Protein AF-A0AAD7C7V4-F1 (afdb_monomer_lite)

Radius of gyration: 34.89 Å; chains: 1; bounding box: 82×61×91 Å

Sequence (225 aa):
MPDLPLLPSDSEYSLSSYPSLSDSSRPQTTAIDTQDLPVPTTPQPFPTKKSHARKQPQGHIPRPRNAFILFRCDYTRQKQPTLQQYDQNGVSRLVGEIWRNMNADQREPWVLMAEAEKKKHAALYPGYKFNPRSRKQPPTQESVQRLMAKEAEKVVTVEVEVAAHAREEQEEWKKKMVEIYYPPWATRRSLTQFARRAMSCPPPGAIGVEPYSELVDRAIVTTDR

InterPro domains:
  IPR009071 High mobility group box domain [PF00505] (61-129)
  IPR009071 High mobility group box domain [PS50118] (61-129)
  IPR009071 High mobility group box domain [SM00398] (60-130)
  IPR036910 High mobility group box domain superfamily [G3DSA:1.10.30.10] (58-138)
  IPR036910 High mobility group box domain superfamily [SSF47095] (60-138)
  IPR051356 SOX/SOX-like transcription factors [PTHR45789] (26-147)

Organism: NCBI:txid1738132

Secondary structure (DSSP, 8-state):
-PPPPPPPP------------------------TT-PPP------------SSS-PPTTPPPPPP-HHHHHHHHHHHHTHHHHTTS-HHHHHHHHHHHHHHS-HHHHHHHHHHHHHHHHHHHHHSTT---------SPPPHHHHHHHHHHHHHHHHHHHHHHHHHHHHHHHHHHHHHHHHHS-TT--HHHHHHHHHHHTTS--TT------TTHHHHTSSSSS--

pLDDT: mean 72.02, std 19.42, range [36.72, 96.81]

Foldseek 3Di:
DDDDDDDDDDDDPDPDDDDDDPPPDDPPDDDDPLPDQDDQDDDDPPPPPPPPPDCDDPPDDDDQDALLRSSLVVVCVVCVVVCVPDDPVRSCVVSVVSVVVDDPVSSVVSRVVSVVSVVVSCVVDPPDDDDDDPPPDDPPPVRVVVVVVVVVVVVVVVVVVVVVVVVVVVVVVVVVVCCVQPPPVCDPVNVVVSVVVVVPDDPPPDPDDDPPVVVVVVVPPPPDD

Structure (mmCIF, N/CA/C/O backbone):
data_AF-A0AAD7C7V4-F1
#
_entry.id   AF-A0AAD7C7V4-F1
#
loop_
_atom_site.group_PDB
_atom_site.id
_atom_site.type_symbol
_atom_site.label_atom_id
_atom_site.label_alt_id
_atom_site.label_comp_id
_atom_site.label_asym_id
_atom_site.label_entity_id
_atom_site.label_seq_id
_atom_site.pdbx_PDB_ins_code
_atom_site.Cartn_x
_atom_site.Cartn_y
_atom_site.Cartn_z
_atom_site.occupancy
_atom_site.B_iso_or_equiv
_atom_site.auth_seq_id
_atom_site.auth_comp_id
_atom_site.auth_asym_id
_atom_site.auth_atom_id
_atom_site.pdbx_PDB_model_num
ATOM 1 N N . MET A 1 1 ? -36.401 38.156 -4.218 1.00 50.22 1 MET A N 1
ATOM 2 C CA . MET A 1 1 ? -36.822 36.807 -4.637 1.00 50.22 1 MET A CA 1
ATOM 3 C C . MET A 1 1 ? -36.338 36.606 -6.059 1.00 50.22 1 MET A C 1
ATOM 5 O O . MET A 1 1 ? -36.923 37.227 -6.933 1.00 50.22 1 MET A O 1
ATOM 9 N N . PRO A 1 2 ? -35.222 35.900 -6.300 1.00 48.31 2 PRO A N 1
ATOM 10 C CA . PRO A 1 2 ? -34.848 35.529 -7.657 1.00 48.31 2 PRO A CA 1
ATOM 11 C C . PRO A 1 2 ? -35.446 34.163 -8.028 1.00 48.31 2 PRO A C 1
ATOM 13 O O . PRO A 1 2 ? -35.349 33.210 -7.255 1.00 48.31 2 PRO A O 1
ATOM 16 N N . ASP A 1 3 ? -36.079 34.128 -9.201 1.00 48.91 3 ASP A N 1
ATOM 17 C CA . ASP A 1 3 ? -36.693 32.969 -9.850 1.00 48.91 3 ASP A CA 1
ATOM 18 C C . ASP A 1 3 ? -35.686 31.845 -10.144 1.00 48.91 3 ASP A C 1
ATOM 20 O O . ASP A 1 3 ? -34.569 32.083 -10.608 1.00 48.91 3 ASP A O 1
ATOM 24 N N . LEU A 1 4 ? -36.114 30.604 -9.895 1.00 58.25 4 LEU A N 1
ATOM 25 C CA . LEU A 1 4 ? -35.404 29.365 -10.220 1.00 58.25 4 LEU A CA 1
ATOM 26 C C . LEU A 1 4 ? -35.854 28.852 -11.599 1.00 58.25 4 LEU A C 1
ATOM 28 O O . LEU A 1 4 ? -37.058 28.683 -11.802 1.00 58.25 4 LEU A O 1
ATOM 32 N N . PRO A 1 5 ? -34.938 28.526 -12.530 1.00 55.81 5 PRO A N 1
ATOM 33 C CA . PRO A 1 5 ? -35.323 27.883 -13.776 1.00 55.81 5 PRO A CA 1
ATOM 34 C C . PRO A 1 5 ? -35.591 26.384 -13.568 1.00 55.81 5 PRO A C 1
ATOM 36 O O . PRO A 1 5 ? -34.801 25.655 -12.967 1.00 55.81 5 PRO A O 1
ATOM 39 N N . LEU A 1 6 ? -36.739 25.962 -14.097 1.00 48.34 6 LEU A N 1
ATOM 40 C CA . LEU A 1 6 ? -37.249 24.595 -14.187 1.00 48.34 6 LEU A CA 1
ATOM 41 C C . LEU A 1 6 ? -36.251 23.638 -14.860 1.00 48.34 6 LEU A C 1
ATOM 43 O O . LEU A 1 6 ? -35.768 23.899 -15.961 1.00 48.34 6 LEU A O 1
ATOM 47 N N . LEU A 1 7 ? -36.011 22.491 -14.220 1.00 57.09 7 LEU A N 1
ATOM 48 C CA . LEU A 1 7 ? -35.420 21.309 -14.849 1.00 57.09 7 LEU A CA 1
ATOM 49 C C . LEU A 1 7 ? -36.512 20.545 -15.615 1.00 57.09 7 LEU A C 1
ATOM 51 O O . LEU A 1 7 ? -37.558 20.267 -15.021 1.00 57.09 7 LEU A O 1
ATOM 55 N N . PRO A 1 8 ? -36.290 20.135 -16.874 1.00 53.03 8 PRO A N 1
ATOM 56 C CA . PRO A 1 8 ? -37.152 19.154 -17.510 1.00 53.03 8 PRO A CA 1
ATOM 57 C C . PRO A 1 8 ? -36.791 17.744 -17.018 1.00 53.03 8 PRO A C 1
ATOM 59 O O . PRO A 1 8 ? -35.648 17.299 -17.138 1.00 53.03 8 PRO A O 1
ATOM 62 N N . SER A 1 9 ? -37.789 17.055 -16.458 1.00 48.91 9 SER A N 1
ATOM 63 C CA . SER A 1 9 ? -37.835 15.592 -16.411 1.00 48.91 9 SER A CA 1
ATOM 64 C C . SER A 1 9 ? -38.249 15.090 -17.787 1.00 48.91 9 SER A C 1
ATOM 66 O O . SER A 1 9 ? -39.222 15.588 -18.342 1.00 48.91 9 SER A O 1
ATOM 68 N N . ASP A 1 10 ? -37.476 14.167 -18.345 1.00 43.78 10 ASP A N 1
ATOM 69 C CA . ASP A 1 10 ? -37.912 12.808 -18.685 1.00 43.78 10 ASP A CA 1
ATOM 70 C C . ASP A 1 10 ? -37.033 12.201 -19.782 1.00 43.78 10 ASP A C 1
ATOM 72 O O . ASP A 1 10 ? -36.559 12.874 -20.692 1.00 43.78 10 ASP A O 1
ATOM 76 N N . SER A 1 11 ? -36.792 10.903 -19.596 1.00 51.81 11 SER A N 1
ATOM 77 C CA . SER A 1 11 ? -36.518 9.874 -20.601 1.00 51.81 11 SER A CA 1
ATOM 78 C C . SER A 1 11 ? -35.880 10.311 -21.928 1.00 51.81 11 SER A C 1
ATOM 80 O O . SER A 1 11 ? -36.544 10.828 -22.816 1.00 51.81 11 SER A O 1
ATOM 82 N N . GLU A 1 12 ? -34.611 9.965 -22.115 1.00 45.69 12 GLU A N 1
ATOM 83 C CA . GLU A 1 12 ? -34.198 8.868 -23.007 1.00 45.69 12 GLU A CA 1
ATOM 84 C C . GLU A 1 12 ? -32.671 8.898 -23.123 1.00 45.69 12 GLU A C 1
ATOM 86 O O . GLU A 1 12 ? -32.056 9.693 -23.832 1.00 45.69 12 GLU A O 1
ATOM 91 N N . TYR A 1 13 ? -32.038 8.013 -22.355 1.00 47.84 13 TYR A N 1
ATOM 92 C CA . TYR A 1 13 ? -30.613 7.736 -22.438 1.00 47.84 13 TYR A CA 1
ATOM 93 C C . TYR A 1 13 ? -30.359 6.950 -23.731 1.00 47.84 13 TYR A C 1
ATOM 95 O O . TYR A 1 13 ? -30.363 5.720 -23.743 1.00 47.84 13 TYR A O 1
ATOM 103 N N . SER A 1 14 ? -30.199 7.677 -24.838 1.00 48.56 14 SER A N 1
ATOM 104 C CA . SER A 1 14 ? -29.834 7.112 -26.135 1.00 48.56 14 SER A CA 1
ATOM 105 C C . SER A 1 14 ? -28.379 6.634 -26.102 1.00 48.56 14 SER A C 1
ATOM 107 O O . SER A 1 14 ? -27.434 7.376 -26.372 1.00 48.56 14 SER A O 1
ATOM 109 N N . LEU A 1 15 ? -28.211 5.358 -25.756 1.00 51.50 15 LEU A N 1
ATOM 110 C CA . LEU A 1 15 ? -27.007 4.561 -25.974 1.00 51.50 15 LEU A CA 1
ATOM 111 C C . LEU A 1 15 ? -26.770 4.363 -27.478 1.00 51.50 15 LEU A C 1
ATOM 113 O O . LEU A 1 15 ? -27.179 3.351 -28.033 1.00 51.50 15 LEU A O 1
ATOM 117 N N . SER A 1 16 ? -26.055 5.274 -28.137 1.00 45.12 16 SER A N 1
ATOM 118 C CA . SER A 1 16 ? -25.211 4.896 -29.280 1.00 45.12 16 SER A CA 1
ATOM 119 C C . SER A 1 16 ? -24.268 6.024 -29.680 1.00 45.12 16 SER A C 1
ATOM 121 O O . SER A 1 16 ? -24.708 7.050 -30.193 1.00 45.12 16 SER A O 1
ATOM 123 N N . SER A 1 17 ? -22.973 5.781 -29.484 1.00 52.66 17 SER A N 1
ATOM 124 C CA . SER A 1 17 ? -21.876 6.057 -30.426 1.00 52.66 17 SER A CA 1
ATOM 125 C C . SER A 1 17 ? -20.621 6.480 -29.660 1.00 52.66 17 SER A C 1
ATOM 127 O O . SER A 1 17 ? -20.241 7.647 -29.621 1.00 52.66 17 SER A O 1
ATOM 129 N N . TYR A 1 18 ? -19.972 5.498 -29.031 1.00 45.78 18 TYR A N 1
ATOM 130 C CA . TYR A 1 18 ? -18.542 5.594 -28.760 1.00 45.78 18 TYR A CA 1
ATOM 131 C C . TYR A 1 18 ? -17.832 4.650 -29.733 1.00 45.78 18 TYR A C 1
ATOM 133 O O . TYR A 1 18 ? -18.182 3.468 -29.787 1.00 45.78 18 TYR A O 1
ATOM 141 N N . PRO A 1 19 ? -16.884 5.153 -30.539 1.00 45.50 19 PRO A N 1
ATOM 142 C CA . PRO A 1 19 ? -16.179 4.342 -31.515 1.00 45.50 19 PRO A CA 1
ATOM 143 C C . PRO A 1 19 ? -15.326 3.285 -30.807 1.00 45.50 19 PRO A C 1
ATOM 145 O O . PRO A 1 19 ? -14.511 3.586 -29.935 1.00 45.50 19 PRO A O 1
ATOM 148 N N . SER A 1 20 ? -15.541 2.033 -31.208 1.00 49.44 20 SER A N 1
ATOM 149 C CA . SER A 1 20 ? -14.742 0.872 -30.831 1.00 49.44 20 SER A CA 1
ATOM 150 C C . SER A 1 20 ? -13.325 1.019 -31.386 1.00 49.44 20 SER A C 1
ATOM 152 O O . SER A 1 20 ? -13.090 0.753 -32.563 1.00 49.44 20 SER A O 1
ATOM 154 N N . LEU A 1 21 ? -12.376 1.415 -30.539 1.00 44.53 21 LEU A N 1
ATOM 155 C CA . LEU A 1 21 ? -10.951 1.246 -30.808 1.00 44.53 21 LEU A CA 1
ATOM 156 C C . LEU A 1 21 ? -10.492 -0.050 -30.142 1.00 44.53 21 LEU A C 1
ATOM 158 O O . LEU A 1 21 ? -10.165 -0.100 -28.958 1.00 44.53 21 LEU A O 1
ATOM 162 N N . SER A 1 22 ? -10.508 -1.118 -30.932 1.00 50.12 22 SER A N 1
ATOM 163 C CA . SER A 1 22 ? -9.743 -2.329 -30.674 1.00 50.12 22 SER A CA 1
ATOM 164 C C . SER A 1 22 ? -8.256 -2.006 -30.823 1.00 50.12 22 SER A C 1
ATOM 166 O O . SER A 1 22 ? -7.711 -2.098 -31.921 1.00 50.12 22 SER A O 1
ATOM 168 N N . ASP A 1 23 ? -7.603 -1.620 -29.730 1.00 41.22 23 ASP A N 1
ATOM 169 C CA . ASP A 1 23 ? -6.144 -1.656 -29.646 1.00 41.22 23 ASP A CA 1
ATOM 170 C C . ASP A 1 23 ? -5.719 -3.007 -29.060 1.00 41.22 23 ASP A C 1
ATOM 172 O O . ASP A 1 23 ? -5.565 -3.212 -27.851 1.00 41.22 23 ASP A O 1
ATOM 176 N N . SER A 1 24 ? -5.629 -3.988 -29.956 1.00 50.19 24 SER A N 1
ATOM 177 C CA . SER A 1 24 ? -4.964 -5.258 -29.706 1.00 50.19 24 SER A CA 1
ATOM 178 C C . SER A 1 24 ? -3.460 -5.022 -29.659 1.00 50.19 24 SER A C 1
ATOM 180 O O . SER A 1 24 ? -2.789 -5.204 -30.666 1.00 50.19 24 SER A O 1
ATOM 182 N N . SER A 1 25 ? -2.927 -4.658 -28.490 1.00 45.25 25 SER A N 1
ATOM 183 C CA . SER A 1 25 ? -1.519 -4.874 -28.110 1.00 45.25 25 SER A CA 1
ATOM 184 C C . SER A 1 25 ? -1.308 -4.649 -26.610 1.00 45.25 25 SER A C 1
ATOM 186 O O . SER A 1 25 ? -0.531 -3.806 -26.172 1.00 45.25 25 SER A O 1
ATOM 188 N N . ARG A 1 26 ? -1.990 -5.447 -25.777 1.00 47.12 26 ARG A N 1
ATOM 189 C CA . ARG A 1 26 ? -1.549 -5.646 -24.390 1.00 47.12 26 ARG A CA 1
ATOM 190 C C . ARG A 1 26 ? -0.488 -6.753 -24.398 1.00 47.12 26 ARG A C 1
ATOM 192 O O . ARG A 1 26 ? -0.819 -7.862 -24.821 1.00 47.12 26 ARG A O 1
ATOM 199 N N . PRO A 1 27 ? 0.760 -6.502 -23.959 1.00 43.88 27 PRO A N 1
ATOM 200 C CA . PRO A 1 27 ? 1.766 -7.552 -23.894 1.00 43.88 27 PRO A CA 1
ATOM 201 C C . PRO A 1 27 ? 1.268 -8.648 -22.952 1.00 43.88 27 PRO A C 1
ATOM 203 O O . PRO A 1 27 ? 0.825 -8.371 -21.834 1.00 43.88 27 PRO A O 1
ATOM 206 N N . GLN A 1 28 ? 1.295 -9.888 -23.442 1.00 36.72 28 GLN A N 1
ATOM 207 C CA . GLN A 1 28 ? 0.957 -11.076 -22.673 1.00 36.72 28 GLN A CA 1
ATOM 208 C C . GLN A 1 28 ? 1.996 -11.233 -21.563 1.00 36.72 28 GLN A C 1
ATOM 210 O O . GLN A 1 28 ? 3.067 -11.805 -21.751 1.00 36.72 28 GLN A O 1
ATOM 215 N N . THR A 1 29 ? 1.696 -10.681 -20.393 1.00 42.94 29 THR A N 1
ATOM 216 C CA . THR A 1 29 ? 2.414 -11.004 -19.170 1.00 42.94 29 THR A CA 1
ATOM 217 C C . THR A 1 29 ? 2.020 -12.424 -18.796 1.00 42.94 29 THR A C 1
ATOM 219 O O . THR A 1 29 ? 0.883 -12.664 -18.397 1.00 42.94 29 THR A O 1
ATOM 222 N N . THR A 1 30 ? 2.955 -13.342 -19.040 1.00 43.34 30 THR A N 1
ATOM 223 C CA . THR A 1 30 ? 3.112 -14.679 -18.453 1.00 43.34 30 THR A CA 1
ATOM 224 C C . THR A 1 30 ? 1.960 -15.126 -17.553 1.00 43.34 30 THR A C 1
ATOM 226 O O . THR A 1 30 ? 1.767 -14.570 -16.471 1.00 43.34 30 THR A O 1
ATOM 229 N N . ALA A 1 31 ? 1.239 -16.161 -17.990 1.00 48.22 31 ALA A N 1
ATOM 230 C CA . ALA A 1 31 ? 0.267 -16.892 -17.189 1.00 48.22 31 ALA A CA 1
ATOM 231 C C . ALA A 1 31 ? 0.826 -17.172 -15.782 1.00 48.22 31 ALA A C 1
ATOM 233 O O . ALA A 1 31 ? 1.746 -17.971 -15.612 1.00 48.22 31 ALA A O 1
ATOM 234 N N . ILE A 1 32 ? 0.297 -16.468 -14.779 1.00 51.53 32 ILE A N 1
ATOM 235 C CA . ILE A 1 32 ? 0.550 -16.774 -13.374 1.00 51.53 32 ILE A CA 1
ATOM 236 C C . ILE A 1 32 ? -0.342 -17.967 -13.044 1.00 51.53 32 ILE A C 1
ATOM 238 O O . ILE A 1 32 ? -1.570 -17.857 -13.032 1.00 51.53 32 ILE A O 1
ATOM 242 N N . ASP A 1 33 ? 0.301 -19.112 -12.837 1.00 45.22 33 ASP A N 1
ATOM 243 C CA . ASP A 1 33 ? -0.314 -20.354 -12.392 1.00 45.22 33 ASP A CA 1
ATOM 244 C C . ASP A 1 33 ? -1.199 -20.099 -11.158 1.00 45.22 33 ASP A C 1
ATOM 246 O O . ASP A 1 33 ? -0.747 -19.633 -10.111 1.00 45.22 33 ASP A O 1
ATOM 250 N N . THR A 1 34 ? -2.501 -20.318 -11.331 1.00 53.16 34 THR A N 1
ATOM 251 C CA . THR A 1 34 ? -3.566 -19.984 -10.369 1.00 53.16 34 THR A CA 1
ATOM 252 C C . THR A 1 34 ? -3.749 -21.085 -9.307 1.00 53.16 34 THR A C 1
ATOM 254 O O . THR A 1 34 ? -4.592 -20.962 -8.421 1.00 53.16 34 THR A O 1
ATOM 257 N N . GLN A 1 35 ? -2.950 -22.157 -9.361 1.00 51.97 35 GLN A N 1
ATOM 258 C CA . GLN A 1 35 ? -3.169 -23.389 -8.593 1.00 51.97 35 GLN A CA 1
ATOM 259 C C . GLN A 1 35 ? -2.571 -23.415 -7.176 1.00 51.97 35 GLN A C 1
ATOM 261 O O . GLN A 1 35 ? -2.817 -24.373 -6.452 1.00 51.97 35 GLN A O 1
ATOM 266 N N . ASP A 1 36 ? -1.841 -22.384 -6.736 1.00 60.59 36 ASP A N 1
ATOM 267 C CA . ASP A 1 36 ? -1.183 -22.401 -5.415 1.00 60.59 36 ASP A CA 1
ATOM 268 C C . ASP A 1 36 ? -1.368 -21.079 -4.650 1.00 60.59 36 ASP A C 1
ATOM 270 O O . ASP A 1 36 ? -0.424 -20.397 -4.231 1.00 60.59 36 ASP A O 1
ATOM 274 N N . LEU A 1 37 ? -2.630 -20.657 -4.530 1.00 61.38 37 LEU A N 1
ATOM 275 C CA . LEU A 1 37 ? -2.992 -19.507 -3.709 1.00 61.38 37 LEU A CA 1
ATOM 276 C C . LEU A 1 37 ? -2.990 -19.897 -2.225 1.00 61.38 37 LEU A C 1
ATOM 278 O O . LEU A 1 37 ? -3.555 -20.926 -1.853 1.00 61.38 37 LEU A O 1
ATOM 282 N N . PRO A 1 38 ? -2.395 -19.063 -1.354 1.00 61.56 38 PRO A N 1
ATOM 283 C CA . PRO A 1 38 ? -2.261 -19.384 0.054 1.00 61.56 38 PRO A CA 1
ATOM 284 C C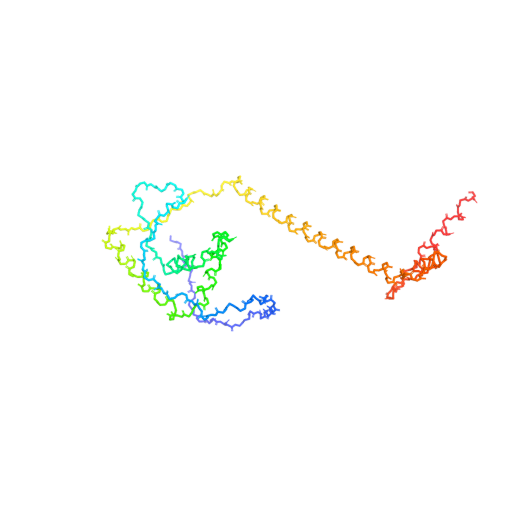 . PRO A 1 38 ? -3.632 -19.512 0.721 1.00 61.56 38 PRO A C 1
ATOM 286 O O . PRO A 1 38 ? -4.393 -18.543 0.799 1.00 61.56 38 PRO A O 1
ATOM 289 N N . VAL A 1 39 ? -3.920 -20.701 1.250 1.00 62.97 39 VAL A N 1
ATOM 290 C CA . VAL A 1 39 ? -4.996 -20.896 2.223 1.00 62.97 39 VAL A CA 1
ATOM 291 C C . VAL A 1 39 ? -4.640 -20.066 3.459 1.00 62.97 39 VAL A C 1
ATOM 293 O O . VAL A 1 39 ? -3.485 -20.114 3.901 1.00 62.97 39 VAL A O 1
ATOM 296 N N . PRO A 1 40 ? -5.583 -19.287 4.015 1.00 63.16 40 PRO A N 1
ATOM 297 C CA . PRO A 1 40 ? -5.307 -18.427 5.153 1.00 63.16 40 PRO A CA 1
ATOM 298 C C . PRO A 1 40 ? -4.819 -19.258 6.334 1.00 63.16 40 PRO A C 1
ATOM 300 O O . PRO A 1 40 ? -5.584 -19.935 7.019 1.00 63.16 40 PRO A O 1
ATOM 303 N N . THR A 1 41 ? -3.511 -19.209 6.557 1.00 62.19 41 THR A N 1
ATOM 304 C CA . THR A 1 41 ? -2.876 -19.883 7.678 1.00 62.19 41 THR A CA 1
ATOM 305 C C . THR A 1 41 ? -3.109 -19.020 8.917 1.00 62.19 41 THR A C 1
ATOM 307 O O . THR A 1 41 ? -2.781 -17.834 8.940 1.00 62.19 41 THR A O 1
ATOM 310 N N . THR A 1 42 ? -3.747 -19.622 9.921 1.00 56.28 42 THR A N 1
ATOM 311 C CA . THR A 1 42 ? -4.131 -19.101 11.244 1.00 56.28 42 THR A CA 1
ATOM 312 C C . THR A 1 42 ? -3.239 -17.963 11.780 1.00 56.28 42 THR A C 1
ATOM 314 O O . THR A 1 42 ? -2.009 -18.034 11.686 1.00 56.28 42 THR A O 1
ATOM 317 N N . PRO A 1 43 ? -3.821 -16.915 12.405 1.00 53.22 43 PRO A N 1
ATOM 318 C CA . PRO A 1 43 ? -3.129 -15.667 12.699 1.00 53.22 43 PRO A CA 1
ATOM 319 C C . PRO A 1 43 ? -2.154 -15.830 13.867 1.00 53.22 43 PRO A C 1
ATOM 321 O O . PRO A 1 43 ? -2.508 -15.640 15.029 1.00 53.22 43 PRO A O 1
ATOM 324 N N . GLN A 1 44 ? -0.893 -16.125 13.566 1.00 54.28 44 GLN A N 1
ATOM 325 C CA . GLN A 1 44 ? 0.183 -15.885 14.522 1.00 54.28 44 GLN A CA 1
ATOM 326 C C . GLN A 1 44 ? 0.287 -14.371 14.781 1.00 54.28 44 GLN A C 1
ATOM 328 O O . GLN A 1 44 ? 0.188 -13.584 13.830 1.00 54.28 44 GLN A O 1
ATOM 333 N N . PRO A 1 45 ? 0.463 -13.925 16.039 1.00 51.06 45 PRO A N 1
ATOM 334 C CA . PRO A 1 45 ? 0.655 -12.516 16.347 1.00 51.06 45 PRO A CA 1
ATOM 335 C C . PRO A 1 45 ? 1.896 -12.028 15.603 1.00 51.06 45 PRO A C 1
ATOM 337 O O . PRO A 1 45 ? 3.027 -12.385 15.926 1.00 51.06 45 PRO A O 1
ATOM 340 N N . PHE A 1 46 ? 1.683 -11.240 14.549 1.00 56.59 46 PHE A N 1
ATOM 341 C CA . PHE A 1 46 ? 2.799 -10.696 13.794 1.00 56.59 46 PHE A CA 1
ATOM 342 C C . PHE A 1 46 ? 3.603 -9.784 14.714 1.00 56.59 46 PHE A C 1
ATOM 344 O O . PHE A 1 46 ? 3.003 -8.931 15.376 1.00 56.59 46 PHE A O 1
ATOM 351 N N . PRO A 1 47 ? 4.941 -9.920 14.752 1.00 50.81 47 PRO A N 1
ATOM 352 C CA . PRO A 1 47 ? 5.758 -8.967 15.470 1.00 50.81 47 PRO A CA 1
ATOM 353 C C . PRO A 1 47 ? 5.454 -7.600 14.871 1.00 50.81 47 PRO A C 1
ATOM 355 O O . PRO A 1 47 ? 5.667 -7.362 13.679 1.00 50.81 47 PRO A O 1
ATOM 358 N N . THR A 1 48 ? 4.905 -6.712 15.695 1.00 52.47 48 THR A N 1
ATOM 359 C CA . THR A 1 48 ? 4.625 -5.327 15.339 1.00 52.47 48 THR A CA 1
ATOM 360 C C . THR A 1 48 ? 5.964 -4.614 15.192 1.00 52.47 48 THR A C 1
ATOM 362 O O . THR A 1 48 ? 6.379 -3.847 16.063 1.00 52.47 48 THR A O 1
ATOM 365 N N . LYS A 1 49 ? 6.705 -4.896 14.114 1.00 55.06 49 LYS A N 1
ATOM 366 C CA . LYS A 1 49 ? 7.846 -4.074 13.730 1.00 55.06 49 LYS A CA 1
ATOM 367 C C . LYS A 1 49 ? 7.272 -2.677 13.542 1.00 55.06 49 LYS A C 1
ATOM 369 O O . LYS A 1 49 ? 6.435 -2.464 12.665 1.00 55.06 49 LYS A O 1
ATOM 374 N N . LYS A 1 50 ? 7.637 -1.764 14.449 1.00 50.50 50 LYS A N 1
ATOM 375 C CA . LYS A 1 50 ? 7.205 -0.365 14.428 1.00 50.50 50 LYS A CA 1
ATOM 376 C C . LYS A 1 50 ? 7.468 0.146 13.018 1.00 50.50 50 LYS A C 1
ATOM 378 O O . LYS A 1 50 ? 8.621 0.214 12.602 1.00 50.50 50 LYS A O 1
ATOM 383 N N . SER A 1 51 ? 6.407 0.411 12.256 1.00 56.28 51 SER A N 1
ATOM 384 C CA . SER A 1 51 ? 6.584 0.881 10.887 1.00 56.28 51 SER A CA 1
ATOM 385 C C . SER A 1 51 ? 7.398 2.174 10.927 1.00 56.28 51 SER A C 1
ATOM 387 O O . SER A 1 51 ? 7.167 3.012 11.802 1.00 56.28 51 SER A O 1
ATOM 389 N N . HIS A 1 52 ? 8.285 2.382 9.957 1.00 54.84 52 HIS A N 1
ATOM 390 C CA . HIS A 1 52 ? 8.994 3.653 9.774 1.00 54.84 52 HIS A CA 1
ATOM 391 C C . HIS A 1 52 ? 8.051 4.837 9.453 1.00 54.84 52 HIS A C 1
ATOM 393 O O . HIS A 1 52 ? 8.509 5.939 9.149 1.00 54.84 52 HIS A O 1
ATOM 399 N N . ALA A 1 53 ? 6.723 4.657 9.519 1.00 54.38 53 ALA A N 1
ATOM 400 C CA . ALA A 1 53 ? 5.762 5.734 9.388 1.00 54.38 53 ALA A CA 1
ATOM 401 C C . ALA A 1 53 ? 5.911 6.702 10.565 1.00 54.38 53 ALA A C 1
ATOM 403 O O . ALA A 1 53 ? 5.406 6.446 11.654 1.00 54.38 53 ALA A O 1
ATOM 404 N N . ARG A 1 54 ? 6.611 7.816 10.308 1.00 57.56 54 ARG A N 1
ATOM 405 C CA . ARG A 1 54 ? 6.510 9.119 10.987 1.00 57.56 54 ARG A CA 1
ATOM 406 C C . ARG A 1 54 ? 5.910 9.023 12.390 1.00 57.56 54 ARG A C 1
ATOM 408 O O . ARG A 1 54 ? 4.686 8.994 12.479 1.00 57.56 54 ARG A O 1
ATOM 415 N N . LYS A 1 55 ? 6.773 8.990 13.419 1.00 61.91 55 LYS A N 1
ATOM 416 C CA . LYS A 1 55 ? 6.488 9.179 14.860 1.00 61.91 55 LYS A CA 1
ATOM 417 C C . LYS A 1 55 ? 4.989 9.368 15.143 1.00 61.91 55 LYS A C 1
ATOM 419 O O . LYS A 1 55 ? 4.522 10.501 15.257 1.00 61.91 55 LYS A O 1
ATOM 424 N N . GLN A 1 56 ? 4.222 8.276 15.156 1.00 73.06 56 GLN A N 1
ATOM 425 C CA . GLN A 1 56 ? 2.826 8.366 15.575 1.00 73.06 56 GLN A CA 1
ATOM 426 C C . GLN A 1 56 ? 2.822 8.778 17.052 1.00 73.06 56 GLN A C 1
ATOM 428 O O . GLN A 1 56 ? 3.714 8.343 17.789 1.00 73.06 56 GLN A O 1
ATOM 433 N N . PRO A 1 57 ? 1.884 9.634 17.488 1.00 78.19 57 PRO A N 1
ATOM 434 C CA . PRO A 1 57 ? 1.806 10.023 18.888 1.00 78.19 57 PRO A CA 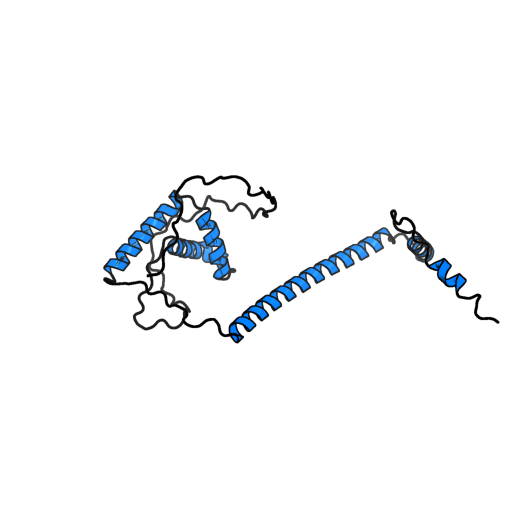1
ATOM 435 C C . PRO A 1 57 ? 1.606 8.785 19.769 1.00 78.19 57 PRO A C 1
ATOM 437 O O . PRO A 1 57 ? 0.986 7.800 19.355 1.00 78.19 57 PRO A O 1
ATOM 440 N N . GLN A 1 58 ? 2.149 8.835 20.984 1.00 78.31 58 GLN A N 1
ATOM 441 C CA . GLN A 1 58 ? 1.948 7.788 21.981 1.00 78.31 58 GLN A CA 1
ATOM 442 C C . GLN A 1 58 ? 0.439 7.612 22.223 1.00 78.31 58 GLN A C 1
ATOM 444 O O . GLN A 1 58 ? -0.270 8.592 22.428 1.00 78.31 58 GLN A O 1
ATOM 449 N N . GLY A 1 59 ? -0.057 6.374 22.123 1.00 83.69 59 GLY A N 1
ATOM 450 C CA . GLY A 1 59 ? -1.492 6.068 22.217 1.00 83.69 59 GLY A CA 1
ATOM 451 C C . GLY A 1 59 ? -2.262 6.059 20.888 1.00 83.69 59 GLY A C 1
ATOM 452 O O . GLY A 1 59 ? -3.481 5.913 20.899 1.00 83.69 59 GLY A O 1
ATOM 453 N N . HIS A 1 60 ? -1.598 6.186 19.731 1.00 86.88 60 HIS A N 1
ATOM 454 C CA . HIS A 1 60 ? -2.272 6.020 18.439 1.00 86.88 60 HIS A CA 1
ATOM 455 C C . HIS A 1 60 ? -2.825 4.596 18.260 1.00 86.88 60 HIS A C 1
ATOM 457 O O . HIS A 1 60 ? -2.064 3.631 18.186 1.00 86.88 60 HIS A O 1
ATOM 463 N N . ILE A 1 61 ? -4.148 4.489 18.120 1.00 90.50 61 ILE A N 1
ATOM 464 C CA . ILE A 1 61 ? -4.836 3.234 17.803 1.00 90.50 61 ILE A CA 1
ATOM 465 C C . ILE A 1 61 ? -4.796 3.017 16.277 1.00 90.50 61 ILE A C 1
ATOM 467 O O . ILE A 1 61 ? -5.351 3.839 15.532 1.00 90.50 61 ILE A O 1
ATOM 471 N N . PRO A 1 62 ? -4.141 1.948 15.780 1.00 90.19 62 PRO A N 1
ATOM 472 C CA . PRO A 1 62 ? -4.079 1.655 14.353 1.00 90.19 62 PRO A CA 1
ATOM 473 C C . PRO A 1 62 ? -5.449 1.233 13.817 1.00 90.19 62 PRO A C 1
ATOM 475 O O . PRO A 1 62 ? -6.316 0.788 14.555 1.00 90.19 62 PRO A O 1
ATOM 478 N N . ARG A 1 63 ? -5.646 1.349 12.503 1.00 94.56 63 ARG A N 1
ATOM 479 C CA . ARG A 1 63 ? -6.889 0.898 11.860 1.00 94.56 63 ARG A CA 1
ATOM 480 C C . ARG A 1 63 ? -6.987 -0.634 11.912 1.00 94.56 63 ARG A C 1
ATOM 482 O O . ARG A 1 63 ? -5.950 -1.287 11.756 1.00 94.56 63 ARG A O 1
ATOM 489 N N . PRO A 1 64 ? -8.197 -1.214 12.023 1.00 95.38 64 PRO A N 1
ATOM 490 C CA . PRO A 1 64 ? -8.372 -2.643 11.800 1.00 95.38 64 PRO A CA 1
ATOM 491 C C . PRO A 1 64 ? -7.948 -3.006 10.373 1.00 95.38 64 PRO A C 1
ATOM 493 O O . PRO A 1 64 ? -8.139 -2.233 9.427 1.00 95.38 64 PRO A O 1
ATOM 496 N N . ARG A 1 65 ? -7.340 -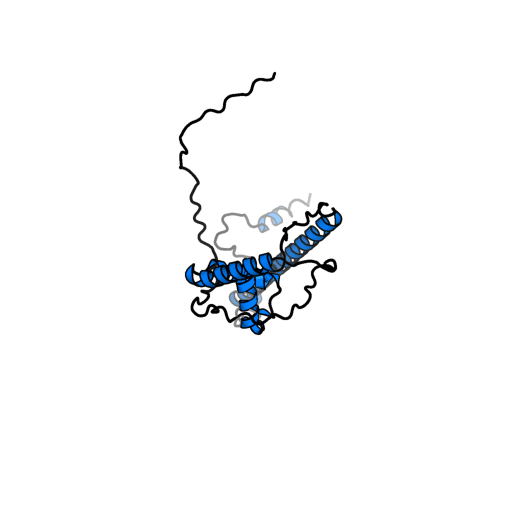4.183 10.218 1.00 94.69 65 ARG A N 1
ATOM 497 C CA . ARG A 1 65 ? -6.867 -4.671 8.919 1.00 94.69 65 ARG A CA 1
ATOM 498 C C . ARG A 1 65 ? -8.059 -5.087 8.060 1.00 94.69 65 ARG A C 1
ATOM 500 O O . ARG A 1 65 ? -8.961 -5.763 8.540 1.00 94.69 65 ARG A O 1
ATOM 507 N N . ASN A 1 66 ? -8.051 -4.682 6.791 1.00 96.75 66 ASN A N 1
ATOM 508 C CA . ASN A 1 66 ? -9.027 -5.165 5.814 1.00 96.75 66 ASN A CA 1
ATOM 509 C C . ASN A 1 66 ? -8.563 -6.497 5.186 1.00 96.75 66 ASN A C 1
ATOM 511 O O . ASN A 1 66 ? -7.429 -6.928 5.410 1.00 96.75 66 ASN A O 1
ATOM 515 N N . ALA A 1 67 ? -9.421 -7.106 4.364 1.00 96.19 67 ALA A N 1
ATOM 516 C CA . ALA A 1 67 ? -9.165 -8.403 3.731 1.00 96.19 67 ALA A CA 1
ATOM 517 C C . ALA A 1 67 ? -7.868 -8.415 2.905 1.00 96.19 67 ALA A C 1
ATOM 519 O O . ALA A 1 67 ? -7.023 -9.289 3.080 1.00 96.19 67 ALA A O 1
ATOM 520 N N . PHE A 1 68 ? -7.658 -7.386 2.079 1.00 96.00 68 PHE A N 1
ATOM 521 C CA . PHE A 1 68 ? -6.453 -7.258 1.259 1.00 96.00 68 PHE A CA 1
ATOM 522 C C . PHE A 1 68 ? -5.174 -7.116 2.097 1.00 96.00 68 PHE A C 1
ATOM 524 O O . PHE A 1 68 ? -4.143 -7.686 1.753 1.00 96.00 68 PHE A O 1
ATOM 531 N N . ILE A 1 69 ? -5.214 -6.367 3.203 1.00 95.31 69 ILE A N 1
ATOM 532 C CA . ILE A 1 69 ? -4.059 -6.216 4.095 1.00 95.31 69 ILE A CA 1
ATOM 533 C C . ILE A 1 69 ? -3.725 -7.549 4.765 1.00 95.31 69 ILE A C 1
ATOM 535 O O . ILE A 1 69 ? -2.547 -7.885 4.860 1.00 95.31 69 ILE A O 1
ATOM 539 N N . LEU A 1 70 ? -4.732 -8.319 5.191 1.00 94.38 70 LEU A N 1
ATOM 540 C CA . LEU A 1 70 ? -4.523 -9.665 5.730 1.00 94.38 70 LEU A CA 1
ATOM 541 C C . LEU A 1 70 ? -3.874 -10.579 4.684 1.00 94.38 70 LEU A C 1
ATOM 543 O O . LEU A 1 70 ? -2.823 -11.156 4.964 1.00 94.38 70 LEU A O 1
ATOM 547 N N . PHE A 1 71 ? -4.427 -10.609 3.470 1.00 94.69 71 PHE A N 1
ATOM 548 C CA . PHE A 1 71 ? -3.892 -11.384 2.352 1.00 94.69 71 PHE A CA 1
ATOM 549 C C . PHE A 1 71 ? -2.450 -10.998 2.018 1.00 94.69 71 PHE A C 1
ATOM 551 O O . PHE A 1 71 ? -1.565 -11.847 1.996 1.00 94.69 71 PHE A O 1
ATOM 558 N N . ARG A 1 72 ? -2.166 -9.704 1.831 1.00 94.56 72 ARG A N 1
ATOM 559 C CA . ARG A 1 72 ? -0.815 -9.225 1.513 1.00 94.56 72 ARG A CA 1
ATOM 560 C C . ARG A 1 72 ? 0.187 -9.595 2.596 1.00 94.56 72 ARG A C 1
ATOM 562 O O . ARG A 1 72 ? 1.309 -9.979 2.268 1.00 94.56 72 ARG A O 1
ATOM 569 N N . CYS A 1 73 ? -0.179 -9.427 3.867 1.00 91.69 73 CYS A N 1
ATOM 570 C CA . CYS A 1 73 ? 0.691 -9.790 4.979 1.00 91.69 73 CYS A CA 1
ATOM 571 C C . CYS A 1 73 ? 1.050 -11.274 4.940 1.00 91.69 73 CYS A C 1
ATOM 573 O O . CYS A 1 73 ? 2.197 -11.620 5.215 1.00 91.69 73 CYS A O 1
ATOM 575 N N . ASP A 1 74 ? 0.093 -12.135 4.615 1.00 91.31 74 ASP A N 1
ATOM 576 C CA . ASP A 1 74 ? 0.331 -13.567 4.540 1.00 91.31 74 ASP A CA 1
ATOM 577 C C . ASP A 1 74 ? 1.126 -13.961 3.288 1.00 91.31 74 ASP A C 1
ATOM 579 O O . ASP A 1 74 ? 2.184 -14.574 3.398 1.00 91.31 74 ASP A O 1
ATOM 583 N N . TYR A 1 75 ? 0.731 -13.463 2.116 1.00 91.56 75 TYR A N 1
ATOM 584 C CA . TYR A 1 75 ? 1.445 -13.682 0.857 1.00 91.56 75 TYR A CA 1
ATOM 585 C C . TYR A 1 75 ? 2.914 -13.243 0.936 1.00 91.56 75 TYR A C 1
ATOM 587 O O . TYR A 1 75 ? 3.822 -13.973 0.543 1.00 91.56 75 TYR A O 1
ATOM 595 N N . THR A 1 76 ? 3.168 -12.058 1.506 1.00 90.75 76 THR A N 1
ATOM 596 C CA . THR A 1 76 ? 4.533 -11.522 1.639 1.00 90.75 76 THR A CA 1
ATOM 597 C C . THR A 1 76 ? 5.386 -12.369 2.578 1.00 90.75 76 THR A C 1
ATOM 599 O O . THR A 1 76 ? 6.586 -12.486 2.363 1.00 90.75 76 THR A O 1
ATOM 602 N N . ARG A 1 77 ? 4.788 -12.966 3.615 1.00 87.50 77 ARG A N 1
ATOM 603 C CA . ARG A 1 77 ? 5.485 -13.864 4.544 1.00 87.50 77 ARG A CA 1
ATOM 604 C C . ARG A 1 77 ? 5.857 -15.172 3.867 1.00 87.50 77 ARG A C 1
ATOM 606 O O . ARG A 1 77 ? 6.995 -15.606 3.979 1.00 87.50 77 ARG A O 1
ATOM 613 N N . GLN A 1 78 ? 4.908 -15.777 3.164 1.00 87.06 78 GLN A N 1
ATOM 614 C CA . GLN A 1 78 ? 5.120 -17.064 2.510 1.00 87.06 78 GLN A CA 1
ATOM 615 C C . GLN A 1 78 ? 6.127 -16.958 1.362 1.00 87.06 78 GLN A C 1
ATOM 617 O O . GLN A 1 78 ? 6.986 -17.818 1.203 1.00 87.06 78 GLN A O 1
ATOM 622 N N . LYS A 1 79 ? 6.072 -15.868 0.590 1.00 86.94 79 LYS A N 1
ATOM 623 C CA . LYS A 1 79 ? 6.972 -15.615 -0.544 1.00 86.94 79 LYS A CA 1
ATOM 624 C C . LYS A 1 79 ? 8.114 -14.649 -0.194 1.00 86.94 79 LYS A C 1
ATOM 626 O O . LYS A 1 79 ? 8.718 -14.069 -1.093 1.00 86.94 79 LYS A O 1
ATOM 631 N N . GLN A 1 80 ? 8.434 -14.469 1.092 1.00 84.56 80 GLN A N 1
ATOM 632 C CA . GLN A 1 80 ? 9.472 -13.540 1.555 1.00 84.56 80 GLN A CA 1
ATOM 633 C C . GLN A 1 80 ? 10.832 -13.690 0.845 1.00 84.56 80 GLN A C 1
ATOM 635 O O . GLN A 1 80 ? 11.361 -12.655 0.440 1.00 84.56 80 GLN A O 1
ATOM 640 N N . PRO A 1 81 ? 11.400 -14.901 0.639 1.00 84.00 81 PRO A N 1
ATOM 641 C CA . PRO A 1 81 ? 12.693 -15.023 -0.041 1.00 84.00 81 PRO A CA 1
ATOM 642 C C . PRO A 1 81 ? 12.639 -14.513 -1.488 1.00 84.00 81 PRO A C 1
ATOM 644 O O . PRO A 1 81 ? 13.547 -13.818 -1.932 1.00 84.00 81 PRO A O 1
ATOM 647 N N . THR A 1 82 ? 11.545 -14.779 -2.203 1.00 84.31 82 THR A N 1
ATOM 648 C CA . THR A 1 82 ? 11.344 -14.322 -3.585 1.00 84.31 82 THR A CA 1
ATOM 649 C C . THR A 1 82 ? 11.044 -12.827 -3.660 1.00 84.31 82 THR A C 1
ATOM 651 O O . THR A 1 82 ? 11.450 -12.158 -4.608 1.00 84.31 82 THR A O 1
ATOM 654 N N . LEU A 1 83 ? 10.331 -12.289 -2.667 1.00 84.50 83 LEU A N 1
ATOM 655 C CA . LEU A 1 83 ? 9.894 -10.895 -2.644 1.00 84.50 83 LEU A CA 1
ATOM 656 C C . LEU A 1 83 ? 10.939 -9.929 -2.075 1.00 84.50 83 LEU A C 1
ATOM 658 O O . LEU A 1 83 ? 10.773 -8.722 -2.226 1.00 84.50 83 LEU A O 1
ATOM 662 N N . GLN A 1 84 ? 12.017 -10.427 -1.462 1.00 83.25 84 GLN A N 1
ATOM 663 C CA . GLN A 1 84 ? 13.070 -9.598 -0.864 1.00 83.25 84 GLN A CA 1
ATOM 664 C C . GLN A 1 84 ? 13.789 -8.700 -1.885 1.00 83.25 84 GLN A C 1
ATOM 666 O O . GLN A 1 84 ? 14.264 -7.629 -1.522 1.00 83.25 84 GLN A O 1
ATOM 671 N N . GLN A 1 85 ? 13.837 -9.113 -3.154 1.00 83.19 85 GLN A N 1
ATOM 672 C CA . GLN A 1 85 ? 14.410 -8.321 -4.249 1.00 83.19 85 GLN A CA 1
ATOM 673 C C . GLN A 1 85 ? 13.521 -7.144 -4.690 1.00 83.19 85 GLN A C 1
ATOM 675 O O . GLN A 1 85 ? 13.997 -6.235 -5.365 1.00 83.19 85 GLN A O 1
ATOM 680 N N . TYR A 1 86 ? 12.233 -7.144 -4.327 1.00 85.69 86 TYR A N 1
ATOM 681 C CA . TYR A 1 86 ? 11.290 -6.105 -4.730 1.00 85.69 86 TYR A CA 1
ATOM 682 C C . TYR A 1 86 ? 11.139 -5.041 -3.643 1.00 85.69 86 TYR A C 1
ATOM 684 O O . TYR A 1 86 ? 10.981 -5.340 -2.458 1.00 85.69 86 TYR A O 1
ATOM 692 N N . ASP A 1 87 ? 11.082 -3.775 -4.060 1.00 89.94 87 ASP A N 1
ATOM 693 C CA . ASP A 1 87 ? 10.665 -2.691 -3.171 1.00 89.94 87 ASP A CA 1
ATOM 694 C C . ASP A 1 87 ? 9.186 -2.850 -2.755 1.00 89.94 87 ASP A C 1
ATOM 696 O O . ASP A 1 87 ? 8.374 -3.475 -3.446 1.00 89.94 87 ASP A O 1
ATOM 700 N N . GLN A 1 88 ? 8.796 -2.234 -1.637 1.00 89.12 88 GLN A N 1
ATOM 701 C CA . GLN A 1 88 ? 7.440 -2.280 -1.078 1.00 89.12 88 GLN A CA 1
ATOM 702 C C . GLN A 1 88 ? 6.366 -1.858 -2.087 1.00 89.12 88 GLN A C 1
ATOM 704 O O . GLN A 1 88 ? 5.246 -2.387 -2.067 1.00 89.12 88 GLN A O 1
ATOM 709 N N . ASN A 1 89 ? 6.701 -0.928 -2.983 1.00 91.12 89 ASN A N 1
ATOM 710 C CA . ASN A 1 89 ? 5.826 -0.504 -4.069 1.00 91.12 89 ASN A CA 1
ATOM 711 C C . ASN A 1 89 ? 5.615 -1.627 -5.095 1.00 91.12 89 ASN A C 1
ATOM 713 O O . ASN A 1 89 ? 4.477 -1.875 -5.495 1.00 91.12 89 ASN A O 1
ATOM 717 N N . GLY A 1 90 ? 6.684 -2.330 -5.478 1.00 91.75 90 GLY A N 1
ATOM 718 C CA . GLY A 1 90 ? 6.634 -3.473 -6.393 1.00 91.75 90 GLY A CA 1
ATOM 719 C C . GLY A 1 90 ? 5.824 -4.630 -5.813 1.00 91.75 90 GLY A C 1
ATOM 720 O O . GLY A 1 90 ? 4.895 -5.111 -6.458 1.00 91.75 90 GLY A O 1
ATOM 721 N N . VAL A 1 91 ? 6.075 -4.983 -4.547 1.00 91.75 91 VAL A N 1
ATOM 722 C CA . VAL A 1 91 ? 5.300 -6.011 -3.831 1.00 91.75 91 VAL A CA 1
ATOM 723 C C . VAL A 1 91 ? 3.813 -5.653 -3.801 1.00 91.75 91 VAL A C 1
ATOM 725 O O . VAL A 1 91 ? 2.963 -6.496 -4.070 1.00 91.75 91 VAL A O 1
ATOM 728 N N . SER A 1 92 ? 3.474 -4.393 -3.511 1.00 93.81 92 SER A N 1
ATOM 729 C CA . SER A 1 92 ? 2.071 -3.959 -3.454 1.00 93.81 92 SER A CA 1
ATOM 730 C C . SER A 1 92 ? 1.371 -4.049 -4.814 1.00 93.81 92 SER A C 1
ATOM 732 O O . SER A 1 92 ? 0.193 -4.402 -4.857 1.00 93.81 92 SER A O 1
ATOM 734 N N . ARG A 1 93 ? 2.079 -3.755 -5.914 1.00 94.69 93 ARG A N 1
ATOM 735 C CA . ARG A 1 93 ? 1.550 -3.894 -7.280 1.00 94.69 93 ARG A CA 1
ATOM 736 C C . ARG A 1 93 ? 1.290 -5.357 -7.630 1.00 94.69 93 ARG A C 1
ATOM 738 O O . ARG A 1 93 ? 0.171 -5.675 -8.018 1.00 94.69 93 ARG A O 1
ATOM 745 N N . LEU A 1 94 ? 2.277 -6.227 -7.409 1.00 93.88 94 LEU A N 1
ATOM 746 C CA . LEU A 1 94 ? 2.172 -7.663 -7.680 1.00 93.88 94 LEU A CA 1
ATOM 747 C C . LEU A 1 94 ? 1.017 -8.300 -6.897 1.00 93.88 94 LEU A C 1
ATOM 749 O O . LEU A 1 94 ? 0.131 -8.925 -7.469 1.00 93.88 94 LEU A O 1
ATOM 753 N N . VAL A 1 95 ? 0.971 -8.081 -5.583 1.00 94.69 95 VAL A N 1
ATOM 754 C CA . VAL A 1 95 ? -0.088 -8.641 -4.729 1.00 94.69 95 VAL A CA 1
ATOM 755 C C . VAL A 1 95 ? -1.461 -8.068 -5.093 1.00 94.69 95 VAL A C 1
ATOM 757 O O . VAL A 1 95 ? -2.466 -8.770 -5.013 1.00 94.69 95 VAL A O 1
ATOM 760 N N . GLY A 1 96 ? -1.521 -6.803 -5.517 1.00 95.62 96 GLY A N 1
ATOM 761 C CA . GLY A 1 96 ? -2.752 -6.178 -6.000 1.00 95.62 96 GLY A CA 1
ATOM 762 C C . GLY A 1 96 ? -3.261 -6.755 -7.323 1.00 95.62 96 GLY A C 1
ATOM 763 O O . GLY A 1 96 ? -4.463 -6.731 -7.576 1.00 95.62 96 GLY A O 1
ATOM 764 N N . GLU A 1 97 ? -2.382 -7.267 -8.181 1.00 95.75 97 GLU A N 1
ATOM 765 C CA . GLU A 1 97 ? -2.770 -8.013 -9.380 1.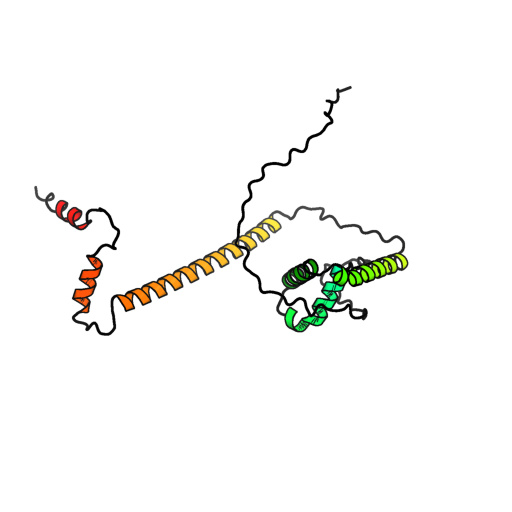00 95.75 97 GLU A CA 1
ATOM 766 C C . GLU A 1 97 ? -3.322 -9.389 -9.023 1.00 95.75 97 GLU A C 1
ATOM 768 O O . GLU A 1 97 ? -4.441 -9.706 -9.416 1.00 95.75 97 GLU A O 1
ATOM 773 N N . ILE A 1 98 ? -2.614 -10.134 -8.173 1.00 94.19 98 ILE A N 1
ATOM 774 C CA . ILE A 1 98 ? -3.066 -11.446 -7.698 1.00 94.19 98 ILE A CA 1
ATOM 775 C C . ILE A 1 98 ? -4.446 -11.329 -7.046 1.00 94.19 98 ILE A C 1
ATOM 777 O O . ILE A 1 98 ? -5.369 -12.030 -7.438 1.00 94.19 98 ILE A O 1
ATOM 781 N N . TRP A 1 99 ? -4.635 -10.374 -6.130 1.00 94.88 99 TRP A N 1
ATOM 782 C CA . TRP A 1 99 ? -5.914 -10.162 -5.446 1.00 94.88 99 TRP A CA 1
ATOM 783 C C . TRP A 1 99 ? -7.087 -9.866 -6.392 1.00 94.88 99 TRP A C 1
ATOM 785 O O . TRP A 1 99 ? -8.218 -10.264 -6.116 1.00 94.88 99 TRP A O 1
ATOM 795 N N . ARG A 1 100 ? -6.843 -9.150 -7.497 1.00 95.12 100 ARG A N 1
ATOM 796 C CA . ARG A 1 100 ? -7.880 -8.859 -8.502 1.00 95.12 100 ARG A CA 1
ATOM 797 C C . ARG A 1 100 ? -8.233 -10.085 -9.337 1.00 95.12 100 ARG A C 1
ATOM 799 O O . ARG A 1 100 ? -9.383 -10.202 -9.741 1.00 95.12 100 ARG A O 1
ATOM 806 N N . ASN A 1 101 ? -7.266 -10.969 -9.556 1.00 94.81 101 ASN A N 1
ATOM 807 C CA . ASN A 1 101 ? -7.441 -12.196 -10.325 1.00 94.81 101 ASN A CA 1
ATOM 808 C C . ASN A 1 101 ? -8.007 -13.357 -9.483 1.00 94.81 101 ASN A C 1
ATOM 810 O O . ASN A 1 101 ? -8.359 -14.387 -10.042 1.00 94.81 101 ASN A O 1
ATOM 814 N N . MET A 1 102 ? -8.110 -13.208 -8.156 1.00 91.62 102 MET A N 1
ATOM 815 C CA . MET A 1 102 ? -8.697 -14.222 -7.273 1.00 91.62 102 MET A CA 1
ATOM 816 C C . MET A 1 102 ? -10.220 -14.326 -7.424 1.00 91.62 102 MET A C 1
ATOM 818 O O . MET A 1 102 ? -10.939 -13.318 -7.466 1.00 91.62 102 MET A O 1
ATOM 822 N N . ASN A 1 103 ? -10.728 -15.558 -7.368 1.00 94.62 103 ASN A N 1
ATOM 823 C CA . ASN A 1 103 ? -12.163 -15.840 -7.378 1.00 94.62 103 ASN A CA 1
ATOM 824 C C . ASN A 1 103 ? -12.849 -15.331 -6.097 1.00 94.62 103 ASN A C 1
ATOM 826 O O . ASN A 1 103 ? -12.199 -14.977 -5.109 1.00 94.62 103 ASN A O 1
ATOM 830 N N . ALA A 1 104 ? -14.183 -15.250 -6.108 1.00 92.62 104 ALA A N 1
ATOM 831 C CA . ALA A 1 104 ? -14.952 -14.842 -4.928 1.00 92.62 104 ALA A CA 1
ATOM 832 C C . ALA A 1 104 ? -14.710 -15.791 -3.742 1.00 92.62 104 ALA A C 1
ATOM 834 O O . ALA A 1 104 ? -14.355 -15.318 -2.666 1.00 92.62 104 ALA A O 1
ATOM 835 N N . ASP A 1 105 ? -14.755 -17.101 -3.979 1.00 92.62 105 ASP A N 1
ATOM 836 C CA . ASP A 1 105 ? -14.565 -18.143 -2.956 1.00 92.62 105 ASP A CA 1
ATOM 837 C C . ASP A 1 105 ? -13.171 -18.078 -2.313 1.00 92.62 105 ASP A C 1
ATOM 839 O O . ASP A 1 105 ? -12.995 -18.259 -1.113 1.00 92.62 105 ASP A O 1
ATOM 843 N N . GLN A 1 106 ? -12.152 -17.731 -3.104 1.00 90.56 106 GLN A N 1
ATOM 844 C CA . GLN A 1 106 ? -10.786 -17.555 -2.604 1.00 90.56 106 GLN A CA 1
ATOM 845 C C . GLN A 1 106 ? -10.630 -16.277 -1.771 1.00 90.56 106 GLN A C 1
ATOM 847 O O . GLN A 1 106 ? -9.765 -16.207 -0.898 1.00 90.56 106 GLN A O 1
ATOM 852 N N . ARG A 1 107 ? -11.442 -15.247 -2.040 1.00 93.25 107 ARG A N 1
ATOM 853 C CA . ARG A 1 107 ? -11.448 -13.975 -1.300 1.00 93.25 107 ARG A CA 1
ATOM 854 C C . ARG A 1 107 ? -12.317 -14.036 -0.047 1.00 93.25 107 ARG A C 1
ATOM 856 O O . ARG A 1 107 ? -11.998 -13.350 0.924 1.00 93.25 107 ARG A O 1
ATOM 863 N N . GLU A 1 108 ? -13.362 -14.857 -0.048 1.00 94.94 108 GLU A N 1
ATOM 864 C CA . GLU A 1 108 ? -14.316 -15.037 1.048 1.00 94.94 108 GLU A CA 1
ATOM 865 C C . GLU A 1 108 ? -13.658 -15.211 2.425 1.00 94.94 108 GLU A C 1
ATOM 867 O O . GLU A 1 108 ? -13.974 -14.426 3.327 1.00 94.94 108 GLU A O 1
ATOM 872 N N . PRO A 1 109 ? -12.687 -16.120 2.634 1.00 94.31 109 PRO A N 1
ATOM 873 C CA . PRO A 1 109 ? -12.135 -16.309 3.969 1.00 94.31 109 PRO A CA 1
ATOM 874 C C . PRO A 1 109 ? -11.362 -15.073 4.460 1.00 94.31 109 PRO A C 1
ATOM 876 O O . PRO A 1 109 ? -11.356 -14.769 5.654 1.00 94.31 109 PRO A O 1
ATOM 879 N N . TRP A 1 110 ? -10.768 -14.288 3.556 1.00 94.50 110 TRP A N 1
ATOM 880 C CA . TRP A 1 110 ? -10.113 -13.023 3.904 1.00 94.50 110 TRP A CA 1
ATOM 881 C C . TRP A 1 110 ? -11.117 -11.938 4.290 1.00 94.50 110 TRP A C 1
ATOM 883 O O . TRP A 1 110 ? -10.829 -11.121 5.168 1.00 94.50 110 TRP A O 1
ATOM 893 N N . VAL A 1 111 ? -12.290 -11.929 3.656 1.00 95.56 111 VAL A N 1
ATOM 894 C CA . VAL A 1 111 ? -13.400 -11.036 4.009 1.00 95.56 111 VAL A CA 1
ATOM 895 C C . VAL A 1 111 ? -13.921 -11.381 5.402 1.00 95.56 111 VAL A C 1
ATOM 897 O O . VAL A 1 111 ? -13.970 -10.495 6.256 1.00 95.56 111 VAL A O 1
ATOM 900 N N . LEU A 1 112 ? -14.182 -12.661 5.681 1.00 95.44 112 LEU A N 1
ATOM 901 C CA . LEU A 1 112 ? -14.638 -13.129 6.994 1.00 95.44 112 LEU A CA 1
ATOM 902 C C . LEU A 1 112 ? -13.639 -12.786 8.110 1.00 95.44 112 LEU A C 1
ATOM 904 O O . LEU A 1 112 ? -14.022 -12.268 9.162 1.00 95.44 112 LEU A O 1
ATOM 908 N N . MET A 1 113 ? -12.338 -12.991 7.878 1.00 92.94 113 MET A N 1
ATOM 909 C CA . MET A 1 113 ? -11.306 -12.602 8.845 1.00 92.94 113 MET A CA 1
ATOM 910 C C . MET A 1 113 ? -11.237 -11.086 9.060 1.00 92.94 113 MET A C 1
ATOM 912 O O . MET A 1 113 ? -11.036 -10.634 10.187 1.00 92.94 113 MET A O 1
ATOM 916 N N . ALA A 1 114 ? -11.415 -10.282 8.010 1.00 95.50 114 ALA A N 1
ATOM 917 C CA . ALA A 1 114 ? -11.435 -8.828 8.133 1.00 95.50 114 ALA A CA 1
ATOM 918 C C . ALA A 1 114 ? -12.649 -8.334 8.930 1.00 95.50 114 ALA A C 1
ATOM 920 O O . ALA A 1 114 ? -12.537 -7.395 9.721 1.00 95.50 114 ALA A O 1
ATOM 921 N N . GLU A 1 115 ? -13.805 -8.974 8.765 1.00 96.81 115 GLU A N 1
ATOM 922 C CA . GLU A 1 115 ? -14.989 -8.699 9.574 1.00 96.81 115 GLU A CA 1
ATOM 923 C C . GLU A 1 115 ? -14.782 -9.078 11.040 1.00 96.81 115 GLU A C 1
ATOM 925 O O . GLU A 1 115 ? -15.145 -8.303 11.929 1.00 96.81 115 GLU A O 1
ATOM 930 N N . ALA A 1 116 ? -14.155 -10.226 11.306 1.00 95.62 116 ALA A N 1
ATOM 931 C CA . ALA A 1 116 ? -13.790 -10.638 12.656 1.00 95.62 116 ALA A CA 1
ATOM 932 C C . ALA A 1 116 ? -12.812 -9.642 13.305 1.00 95.62 116 ALA A C 1
ATOM 934 O O . ALA A 1 116 ? -13.032 -9.213 14.439 1.00 95.62 116 ALA A O 1
ATOM 935 N N . GLU A 1 117 ? -11.785 -9.197 12.575 1.00 94.75 117 GLU A N 1
ATOM 936 C CA . GLU A 1 117 ? -10.833 -8.180 13.037 1.00 94.75 117 GLU A CA 1
ATOM 937 C C . GLU A 1 117 ? -11.535 -6.843 13.315 1.00 94.75 117 GLU A C 1
ATOM 939 O O . GLU A 1 117 ? -11.284 -6.206 14.340 1.00 94.75 117 GLU A O 1
ATOM 944 N N . LYS A 1 118 ? -12.465 -6.427 12.446 1.00 95.94 118 LYS A N 1
ATOM 945 C CA . LYS A 1 118 ? -13.279 -5.219 12.637 1.00 95.94 118 LYS A CA 1
ATOM 946 C C . LYS A 1 118 ? -14.132 -5.313 13.905 1.00 95.94 118 LYS A C 1
ATOM 948 O O . LYS A 1 118 ? -14.148 -4.361 14.684 1.00 95.94 118 LYS A O 1
ATOM 953 N N . LYS A 1 119 ? -14.809 -6.445 14.133 1.00 96.62 119 LYS A N 1
ATOM 954 C CA . LYS A 1 119 ? -15.618 -6.694 15.341 1.00 96.62 119 LYS A CA 1
ATOM 955 C C . LYS A 1 119 ? -14.748 -6.683 16.600 1.00 96.62 119 LYS A C 1
ATOM 957 O O . LYS A 1 119 ? -15.066 -5.978 17.554 1.00 96.62 119 LYS A O 1
ATOM 962 N N . LYS A 1 120 ? -13.609 -7.383 16.578 1.00 95.94 120 LYS A N 1
ATOM 963 C CA . LYS A 1 120 ? -12.642 -7.413 17.684 1.00 95.94 120 LYS A CA 1
ATOM 964 C C . LYS A 1 120 ? -12.109 -6.019 18.012 1.00 95.94 120 LYS A C 1
ATOM 966 O O . LYS A 1 120 ? -12.059 -5.638 19.176 1.00 95.94 120 LYS A O 1
ATOM 971 N N . HIS A 1 121 ? -11.745 -5.244 16.994 1.00 96.81 121 HIS A N 1
ATOM 972 C CA . HIS A 1 121 ? -11.272 -3.876 17.168 1.00 96.81 121 HIS A CA 1
ATOM 973 C C . HIS A 1 121 ? -12.357 -2.964 17.754 1.00 96.81 121 HIS A C 1
ATOM 975 O O . HIS A 1 121 ? -12.060 -2.145 18.618 1.00 96.81 121 HIS A O 1
ATOM 981 N N . ALA A 1 122 ? -13.607 -3.094 17.304 1.00 96.44 122 ALA A N 1
ATOM 982 C CA . ALA A 1 122 ? -14.725 -2.316 17.837 1.00 96.44 122 ALA A CA 1
ATOM 983 C C . ALA A 1 122 ? -15.006 -2.632 19.316 1.00 96.44 122 ALA A C 1
ATOM 985 O O . ALA A 1 122 ? -15.303 -1.718 20.080 1.00 96.44 122 ALA A O 1
ATOM 986 N N . ALA A 1 123 ? -14.863 -3.898 19.724 1.00 96.62 123 ALA A N 1
ATOM 987 C CA . ALA A 1 123 ? -14.994 -4.311 21.120 1.00 96.62 123 ALA A CA 1
ATOM 988 C C . ALA A 1 123 ? -13.829 -3.815 21.996 1.00 96.62 123 ALA A C 1
ATOM 990 O O . ALA A 1 123 ? -14.050 -3.376 23.120 1.00 96.62 123 ALA A O 1
ATOM 991 N N . LEU A 1 124 ? -12.595 -3.863 21.480 1.00 95.75 124 LEU A N 1
ATOM 992 C CA . LEU A 1 124 ? -11.399 -3.429 22.211 1.00 95.75 124 LEU A CA 1
ATOM 993 C C . LEU A 1 124 ? -11.307 -1.900 22.347 1.00 95.75 124 LEU A C 1
ATOM 995 O O . LEU A 1 124 ? -10.794 -1.398 23.344 1.00 95.75 124 LEU A O 1
ATOM 999 N N . TYR A 1 125 ? -11.796 -1.166 21.347 1.00 95.00 125 TYR A N 1
ATOM 1000 C CA . TYR A 1 125 ? -11.743 0.293 21.285 1.00 95.00 125 TYR A CA 1
ATOM 1001 C C . TYR A 1 125 ? -13.143 0.878 21.044 1.00 95.00 125 TYR A C 1
ATOM 1003 O O . TYR A 1 125 ? -13.434 1.360 19.939 1.00 95.00 125 TYR A O 1
ATOM 1011 N N . PRO A 1 126 ? -14.026 0.849 22.061 1.00 95.38 126 PRO A N 1
ATOM 1012 C CA . PRO A 1 126 ? -15.334 1.480 21.959 1.00 95.38 126 PRO A CA 1
ATOM 1013 C C . PRO A 1 126 ? -15.164 2.983 21.699 1.00 95.38 126 PRO A C 1
ATOM 1015 O O . PRO A 1 126 ? -14.313 3.644 22.289 1.00 95.38 126 PRO A O 1
ATOM 1018 N N . GLY A 1 127 ? -15.947 3.530 20.767 1.00 92.31 127 GLY A N 1
ATOM 1019 C CA . GLY A 1 127 ? -15.845 4.939 20.369 1.00 92.31 127 GLY A CA 1
ATOM 1020 C C . GLY A 1 127 ? -14.704 5.263 19.394 1.00 92.31 127 GLY A C 1
ATOM 1021 O O . GLY A 1 127 ? -14.510 6.432 19.057 1.00 92.31 127 GLY A O 1
ATOM 1022 N N . TYR A 1 128 ? -13.967 4.265 18.891 1.00 95.12 128 TYR A N 1
ATOM 1023 C CA . TYR A 1 128 ? -12.991 4.491 17.825 1.00 95.12 128 TYR A CA 1
ATOM 1024 C C . TYR A 1 128 ? -13.646 5.117 16.586 1.00 95.12 128 TYR A C 1
ATOM 1026 O O . TYR A 1 128 ? -14.585 4.565 16.008 1.00 95.12 128 TYR A O 1
ATOM 1034 N N . LYS A 1 129 ? -13.086 6.239 16.122 1.00 93.31 129 LYS A N 1
ATOM 1035 C CA . LYS A 1 129 ? -13.489 6.907 14.883 1.00 93.31 129 LYS A CA 1
ATOM 1036 C C . LYS A 1 129 ? -12.275 7.175 14.006 1.00 93.31 129 LYS A C 1
ATOM 1038 O O . LYS A 1 129 ? -11.266 7.722 14.451 1.00 93.31 129 LYS A O 1
ATOM 1043 N N . PHE A 1 130 ? -12.381 6.796 12.737 1.00 92.06 130 PHE A N 1
ATOM 1044 C CA . PHE A 1 130 ? -11.332 7.070 11.770 1.00 92.06 130 PHE A CA 1
ATOM 1045 C C . PHE A 1 130 ? -11.360 8.542 11.345 1.00 92.06 130 PHE A C 1
ATOM 1047 O O . PHE A 1 130 ? -12.291 8.985 10.676 1.00 92.06 130 PHE A O 1
ATOM 1054 N N . ASN A 1 131 ? -10.293 9.270 11.682 1.00 87.75 131 ASN A N 1
ATOM 1055 C CA . ASN A 1 131 ? -10.106 10.662 11.289 1.00 87.75 131 ASN A CA 1
ATOM 1056 C C . ASN A 1 131 ? -8.957 10.755 10.270 1.00 87.75 131 ASN A C 1
ATOM 1058 O O . ASN A 1 131 ? -7.783 10.736 10.665 1.00 87.75 131 ASN A O 1
ATOM 1062 N N . PRO A 1 132 ? -9.242 10.823 8.955 1.00 85.62 132 PRO A N 1
ATOM 1063 C CA . PRO A 1 132 ? -8.201 11.008 7.955 1.00 85.62 132 PRO A CA 1
ATOM 1064 C C . PRO A 1 132 ? -7.503 12.349 8.188 1.00 85.62 132 PRO A C 1
ATOM 1066 O O . PRO A 1 132 ? -8.125 13.410 8.209 1.00 85.62 132 PRO A O 1
ATOM 1069 N N . ARG A 1 133 ? -6.179 12.313 8.358 1.00 81.69 133 ARG A N 1
ATOM 1070 C CA . ARG A 1 133 ? -5.384 13.534 8.470 1.00 81.69 133 ARG A CA 1
ATOM 1071 C C . ARG A 1 133 ? -5.286 14.174 7.087 1.00 81.69 133 ARG A C 1
ATOM 1073 O O . ARG A 1 133 ? -4.459 13.758 6.276 1.00 81.69 133 ARG A O 1
ATOM 1080 N N . SER A 1 134 ? -6.138 15.163 6.823 1.00 71.00 134 SER A N 1
ATOM 1081 C CA . SER A 1 134 ? -6.021 15.992 5.623 1.00 71.00 134 SER A CA 1
ATOM 1082 C C . SER A 1 134 ? -4.647 16.666 5.615 1.00 71.00 134 SER A C 1
ATOM 1084 O O . SER A 1 134 ? -4.214 17.239 6.623 1.00 71.00 134 SER A O 1
ATOM 1086 N N . ARG A 1 135 ? -3.924 16.561 4.496 1.00 72.00 135 ARG A N 1
ATOM 1087 C CA . ARG A 1 135 ? -2.710 17.351 4.284 1.00 72.00 135 ARG A CA 1
ATOM 1088 C C . ARG A 1 135 ? -3.184 18.781 4.046 1.00 72.00 135 ARG A C 1
ATOM 1090 O O . ARG A 1 135 ? -3.589 19.117 2.947 1.00 72.00 135 ARG A O 1
ATOM 1097 N N . LYS A 1 136 ? -3.190 19.589 5.109 1.00 64.88 136 LYS A N 1
ATOM 1098 C CA . LYS A 1 136 ? -3.726 20.960 5.092 1.00 64.88 136 LYS A CA 1
ATOM 1099 C C . LYS A 1 136 ? -2.968 21.919 4.170 1.00 64.88 136 LYS A C 1
ATOM 1101 O O . LYS A 1 136 ? -3.455 23.015 3.949 1.00 64.88 136 LYS A O 1
ATOM 1106 N N . GLN A 1 137 ? -1.792 21.530 3.681 1.00 74.44 137 GLN A N 1
ATOM 1107 C CA . GLN A 1 137 ? -0.987 22.364 2.803 1.00 74.44 137 GLN A CA 1
ATOM 1108 C C . GLN A 1 137 ? -0.761 21.635 1.479 1.00 74.44 137 GLN A C 1
ATOM 1110 O O . GLN A 1 137 ? -0.375 20.454 1.515 1.00 74.44 137 GLN A O 1
ATOM 1115 N N . PRO A 1 138 ? -0.991 22.299 0.332 1.00 74.00 138 PRO A N 1
ATOM 1116 C CA . PRO A 1 138 ? -0.490 21.796 -0.934 1.00 74.00 138 PRO A CA 1
ATOM 1117 C C . PRO A 1 138 ? 1.029 21.580 -0.818 1.00 74.00 138 PRO A C 1
ATOM 1119 O O . PRO A 1 138 ? 1.689 22.239 -0.006 1.00 74.00 138 PRO A O 1
ATOM 1122 N N . PRO A 1 139 ? 1.594 20.615 -1.563 1.00 77.19 139 PRO A N 1
ATOM 1123 C CA . PRO A 1 139 ? 3.042 20.452 -1.620 1.00 77.19 139 PRO A CA 1
ATOM 1124 C C . PRO A 1 139 ? 3.685 21.806 -1.945 1.00 77.19 139 PRO A C 1
ATOM 1126 O O . PRO A 1 139 ? 3.204 22.524 -2.820 1.00 77.19 139 PRO A O 1
ATOM 1129 N N . THR A 1 140 ? 4.741 22.178 -1.217 1.00 86.06 140 THR A N 1
ATOM 1130 C CA . THR A 1 140 ? 5.464 23.426 -1.489 1.00 86.06 140 THR A CA 1
ATOM 1131 C C . THR A 1 140 ? 5.991 23.408 -2.921 1.00 86.06 140 THR A C 1
ATOM 1133 O O . THR A 1 140 ? 6.318 22.335 -3.438 1.00 86.06 140 THR A O 1
ATOM 1136 N N . GLN A 1 141 ? 6.110 24.576 -3.555 1.00 85.12 141 GLN A N 1
ATOM 1137 C CA . GLN A 1 141 ? 6.624 24.690 -4.924 1.00 85.12 141 GLN A CA 1
ATOM 1138 C C . GLN A 1 141 ? 7.972 23.973 -5.092 1.00 85.12 141 GLN A C 1
ATOM 1140 O O . GLN A 1 141 ? 8.151 23.237 -6.055 1.00 85.12 141 GLN A O 1
ATOM 1145 N N . GLU A 1 142 ? 8.868 24.077 -4.109 1.00 85.31 142 GLU A N 1
ATOM 1146 C CA . GLU A 1 142 ? 10.149 23.355 -4.087 1.00 85.31 142 GLU A CA 1
ATOM 1147 C C . GLU A 1 142 ? 9.980 21.829 -4.101 1.00 85.31 142 GLU A C 1
ATOM 1149 O O . GLU A 1 142 ? 10.707 21.113 -4.788 1.00 85.31 142 GLU A O 1
ATOM 1154 N N . SER A 1 143 ? 9.005 21.298 -3.356 1.00 85.00 143 SER A N 1
ATOM 1155 C CA . SER A 1 143 ? 8.738 19.858 -3.342 1.00 85.00 143 SER A CA 1
ATOM 1156 C C . SER A 1 143 ? 8.173 19.372 -4.676 1.00 85.00 143 SER A C 1
ATOM 1158 O O . SER A 1 143 ? 8.540 18.288 -5.127 1.00 85.00 143 SER A O 1
ATOM 1160 N N . VAL A 1 144 ? 7.343 20.189 -5.333 1.00 87.19 144 VAL A N 1
ATOM 1161 C CA . VAL A 1 144 ? 6.829 19.916 -6.680 1.00 87.19 144 VAL A CA 1
ATOM 1162 C C . VAL A 1 144 ? 7.970 19.967 -7.693 1.00 87.19 144 VAL A C 1
ATOM 1164 O O . VAL A 1 144 ? 8.149 19.006 -8.433 1.00 87.19 144 VAL A O 1
ATOM 1167 N N . GLN A 1 145 ? 8.805 21.008 -7.665 1.00 89.19 145 GLN A N 1
ATOM 1168 C CA . GLN A 1 145 ? 9.984 21.134 -8.528 1.00 89.19 145 GLN A CA 1
ATOM 1169 C C . GLN A 1 145 ? 10.940 19.952 -8.361 1.00 89.19 145 GLN A C 1
ATOM 1171 O O . GLN A 1 145 ? 11.395 19.389 -9.350 1.00 89.19 145 GLN A O 1
ATOM 1176 N N . ARG A 1 146 ? 11.194 19.503 -7.126 1.00 89.62 146 ARG A N 1
ATOM 1177 C CA . ARG A 1 146 ? 12.042 18.332 -6.867 1.00 89.62 146 ARG A CA 1
ATOM 1178 C C . ARG A 1 146 ? 11.446 17.039 -7.420 1.00 89.62 146 ARG A C 1
ATOM 1180 O O . ARG A 1 146 ? 12.193 16.168 -7.856 1.00 89.62 146 ARG A O 1
ATOM 1187 N N . LEU A 1 147 ? 10.124 16.883 -7.371 1.00 88.62 147 LEU A N 1
ATOM 1188 C CA . LEU A 1 147 ? 9.446 15.733 -7.971 1.00 88.62 147 LEU A CA 1
ATOM 1189 C C . LEU A 1 147 ? 9.515 15.793 -9.499 1.00 88.62 147 LEU A C 1
ATOM 1191 O O . LEU A 1 147 ? 9.858 14.788 -10.109 1.00 88.62 147 LEU A O 1
ATOM 1195 N N . MET A 1 148 ? 9.278 16.962 -10.097 1.00 89.69 148 MET A N 1
ATOM 1196 C CA . MET A 1 148 ? 9.397 17.162 -11.543 1.00 89.69 148 MET A CA 1
ATOM 1197 C C . MET A 1 148 ? 10.828 16.935 -12.033 1.00 89.69 148 MET A C 1
ATOM 1199 O O . MET A 1 148 ? 11.015 16.263 -13.037 1.00 89.69 148 MET A O 1
ATOM 1203 N N . ALA A 1 149 ? 11.836 17.411 -11.300 1.00 90.56 149 ALA A N 1
ATOM 1204 C CA . ALA A 1 149 ? 13.242 17.181 -11.624 1.00 90.56 149 ALA A CA 1
ATOM 1205 C C . ALA A 1 149 ? 13.602 15.689 -11.582 1.00 90.56 149 ALA A C 1
ATOM 1207 O O . ALA A 1 149 ? 14.266 15.199 -12.485 1.00 90.56 149 ALA A O 1
ATOM 1208 N N . LYS A 1 150 ? 13.108 14.946 -10.582 1.00 88.81 150 LYS A N 1
ATOM 1209 C CA . LYS A 1 150 ? 13.287 13.486 -10.517 1.00 88.81 150 LYS A CA 1
ATOM 1210 C C . LYS A 1 150 ? 12.577 12.746 -11.646 1.00 88.81 150 LYS A C 1
ATOM 1212 O O . LYS A 1 150 ? 13.055 11.704 -12.077 1.00 88.81 150 LYS A O 1
ATOM 1217 N N . GLU A 1 151 ? 11.415 13.229 -12.071 1.00 89.31 151 GLU A N 1
ATOM 1218 C CA . GLU A 1 151 ? 10.694 12.647 -13.204 1.00 89.31 151 GLU A CA 1
ATOM 1219 C C . GLU A 1 151 ? 11.448 12.924 -14.512 1.00 89.31 151 GLU A C 1
ATOM 1221 O O . GLU A 1 151 ? 11.671 12.005 -15.291 1.00 89.31 151 GLU A O 1
ATOM 1226 N N . ALA A 1 152 ? 11.927 14.156 -14.706 1.00 88.25 152 ALA A N 1
ATOM 1227 C CA . ALA A 1 152 ? 12.735 14.547 -15.859 1.00 88.25 152 ALA A CA 1
ATOM 1228 C C . ALA A 1 152 ? 14.057 13.770 -15.928 1.00 88.25 152 ALA A C 1
ATOM 1230 O O . ALA A 1 152 ? 14.426 13.297 -16.995 1.00 88.25 152 ALA A O 1
ATOM 1231 N N . GLU A 1 153 ? 14.733 13.567 -14.794 1.00 89.88 153 GLU A N 1
ATOM 1232 C CA . GLU A 1 153 ? 15.948 12.750 -14.715 1.00 89.88 153 GLU A CA 1
ATOM 1233 C C . GLU A 1 153 ? 15.693 11.320 -15.208 1.00 89.88 153 GLU A C 1
ATOM 1235 O O . GLU A 1 153 ? 16.463 10.810 -16.015 1.00 89.88 153 GLU A O 1
ATOM 1240 N N . LYS A 1 154 ? 14.572 10.701 -14.811 1.00 87.88 154 LYS A N 1
ATOM 1241 C CA . LYS A 1 154 ? 14.191 9.369 -15.306 1.00 87.88 154 LYS A CA 1
ATOM 1242 C C . LYS A 1 154 ? 13.904 9.348 -16.805 1.00 87.88 154 LYS A C 1
ATOM 1244 O O . LYS A 1 154 ? 14.232 8.368 -17.465 1.00 87.88 154 LYS A O 1
ATOM 1249 N N . VAL A 1 155 ? 13.269 10.390 -17.342 1.00 88.81 155 VAL A N 1
ATOM 1250 C CA . VAL A 1 155 ? 13.019 10.487 -18.790 1.00 88.81 155 VAL A CA 1
ATOM 1251 C C . VAL A 1 155 ? 14.347 10.569 -19.535 1.00 88.81 155 VAL A C 1
ATOM 1253 O O . VAL A 1 155 ? 14.569 9.788 -20.454 1.00 88.81 155 VAL A O 1
ATOM 1256 N N . VAL A 1 156 ? 15.267 11.422 -19.073 1.00 90.62 156 VAL A N 1
ATOM 1257 C CA . VAL A 1 156 ? 16.606 11.549 -19.661 1.00 90.62 156 VAL A CA 1
ATOM 1258 C C . VAL A 1 156 ? 17.362 10.223 -19.605 1.00 90.62 156 VAL A C 1
ATOM 1260 O O . VAL A 1 156 ? 17.960 9.834 -20.603 1.00 90.62 156 VAL A O 1
ATOM 1263 N N . THR A 1 157 ? 17.322 9.487 -18.487 1.00 87.12 157 THR A N 1
ATOM 1264 C CA . THR A 1 157 ? 18.004 8.184 -18.413 1.00 87.12 157 THR A CA 1
ATOM 1265 C C . THR A 1 157 ? 17.443 7.181 -19.418 1.00 87.12 157 THR A C 1
ATOM 1267 O O . THR A 1 157 ? 18.217 6.506 -20.087 1.00 87.12 157 THR A O 1
ATOM 1270 N N . VAL A 1 158 ? 16.118 7.130 -19.583 1.00 89.62 158 VAL A N 1
ATOM 1271 C CA . VAL A 1 158 ? 15.477 6.232 -20.556 1.00 89.62 158 VAL A CA 1
ATOM 1272 C C . VAL A 1 158 ? 15.831 6.635 -21.990 1.00 89.62 158 VAL A C 1
ATOM 1274 O O . VAL A 1 158 ? 16.156 5.773 -22.801 1.00 89.62 158 VAL A O 1
ATOM 1277 N N . GLU A 1 159 ? 15.835 7.928 -22.317 1.00 83.31 159 GLU A N 1
ATOM 1278 C CA . GLU A 1 159 ? 16.225 8.405 -23.652 1.00 83.31 159 GLU A CA 1
ATOM 1279 C C . GLU A 1 159 ? 17.688 8.088 -23.985 1.00 83.31 159 GLU A C 1
ATOM 1281 O O . GLU A 1 159 ? 17.992 7.691 -25.111 1.00 83.31 159 GLU A O 1
ATOM 1286 N N . VAL A 1 160 ? 18.596 8.218 -23.014 1.00 87.75 160 VAL A N 1
ATOM 1287 C CA . VAL A 1 160 ? 20.012 7.865 -23.189 1.00 87.75 160 VAL A CA 1
ATOM 1288 C C . VAL A 1 160 ? 20.175 6.366 -23.448 1.00 87.75 160 VAL A C 1
ATOM 1290 O O . VAL A 1 160 ? 20.942 5.993 -24.334 1.00 87.75 160 VAL A O 1
ATOM 1293 N N . GLU A 1 161 ? 19.443 5.513 -22.729 1.00 86.38 161 GLU A N 1
ATOM 1294 C CA . GLU A 1 161 ? 19.454 4.060 -22.941 1.00 86.38 161 GLU A CA 1
ATOM 1295 C C . GLU A 1 161 ? 18.901 3.678 -24.322 1.00 86.38 161 GLU A C 1
ATOM 1297 O O . GLU A 1 161 ? 19.526 2.899 -25.043 1.00 86.38 161 GLU A O 1
ATOM 1302 N N . VAL A 1 162 ? 17.787 4.285 -24.746 1.00 89.00 162 VAL A N 1
ATOM 1303 C CA . VAL A 1 162 ? 17.209 4.073 -26.086 1.00 89.00 162 VAL A CA 1
ATOM 1304 C C . VAL A 1 162 ? 18.180 4.522 -27.179 1.00 89.00 162 VAL A C 1
ATOM 1306 O O . VAL A 1 162 ? 18.392 3.808 -28.159 1.00 89.00 162 VAL A O 1
ATOM 1309 N N . ALA A 1 163 ? 18.822 5.679 -27.010 1.00 82.50 163 ALA A N 1
ATOM 1310 C CA . ALA A 1 163 ? 19.817 6.174 -27.954 1.00 82.50 163 ALA A CA 1
ATOM 1311 C C . ALA A 1 163 ? 21.078 5.295 -27.991 1.00 82.50 163 ALA A C 1
ATOM 1313 O O . ALA A 1 163 ? 21.687 5.147 -29.051 1.00 82.50 163 ALA A O 1
ATOM 1314 N N . ALA A 1 164 ? 21.482 4.708 -26.862 1.00 84.62 164 ALA A N 1
ATOM 1315 C CA . ALA A 1 164 ? 22.592 3.762 -26.809 1.00 84.62 164 ALA A CA 1
ATOM 1316 C C . ALA A 1 164 ? 22.266 2.473 -27.578 1.00 84.62 164 ALA A C 1
ATOM 1318 O O . ALA A 1 164 ? 23.066 2.068 -28.418 1.00 84.62 164 ALA A O 1
ATOM 1319 N N . HIS A 1 165 ? 21.072 1.904 -27.382 1.00 84.50 165 HIS A N 1
ATOM 1320 C CA . HIS A 1 165 ? 20.613 0.731 -28.133 1.00 84.50 165 HIS A CA 1
ATOM 1321 C C . HIS A 1 165 ? 20.538 1.013 -29.641 1.00 84.50 165 HIS A C 1
ATOM 1323 O O . HIS A 1 165 ? 21.016 0.227 -30.453 1.00 84.50 165 HIS A O 1
ATOM 1329 N N . ALA A 1 166 ? 20.021 2.183 -30.031 1.00 81.75 166 ALA A N 1
ATOM 1330 C CA . ALA A 1 166 ? 19.973 2.591 -31.435 1.00 81.75 166 ALA A CA 1
ATOM 1331 C C . ALA A 1 166 ? 21.376 2.751 -32.058 1.00 81.75 166 ALA A C 1
ATOM 1333 O O . ALA A 1 166 ? 21.574 2.453 -33.236 1.00 81.75 166 ALA A O 1
ATOM 1334 N N . ARG A 1 167 ? 22.370 3.213 -31.283 1.00 78.81 167 ARG A N 1
ATOM 1335 C CA . ARG A 1 167 ? 23.772 3.277 -31.734 1.00 78.81 167 ARG A CA 1
ATOM 1336 C C . ARG A 1 167 ? 24.384 1.889 -31.888 1.00 78.81 167 ARG A C 1
ATOM 1338 O O . ARG A 1 167 ? 25.127 1.677 -32.840 1.00 78.81 167 ARG A O 1
ATOM 1345 N N . GLU A 1 168 ? 24.080 0.965 -30.984 1.00 84.06 168 GLU A N 1
ATOM 1346 C CA . GLU A 1 168 ? 24.567 -0.414 -31.051 1.00 84.06 168 GLU A CA 1
ATOM 1347 C C . GLU A 1 168 ? 24.009 -1.146 -32.280 1.00 84.06 168 GLU A C 1
ATOM 1349 O O . GLU A 1 168 ? 24.784 -1.714 -33.047 1.00 84.06 168 GLU A O 1
ATOM 1354 N N . GLU A 1 169 ? 22.709 -1.006 -32.562 1.00 85.25 169 GLU A N 1
ATOM 1355 C CA . GLU A 1 169 ? 22.098 -1.519 -33.798 1.00 85.25 169 GLU A CA 1
ATOM 1356 C C . GLU A 1 169 ? 22.733 -0.910 -35.058 1.00 85.25 169 GLU A C 1
ATOM 1358 O O . GLU A 1 169 ? 22.962 -1.611 -36.046 1.00 85.25 169 GLU A O 1
ATOM 1363 N N . GLN A 1 170 ? 23.062 0.389 -35.043 1.00 74.69 170 GLN A N 1
ATOM 1364 C CA . GLN A 1 170 ? 23.766 1.023 -36.160 1.00 74.69 170 GLN A CA 1
ATOM 1365 C C . GLN A 1 170 ? 25.178 0.466 -36.356 1.00 74.69 170 GLN A C 1
ATOM 1367 O O . GLN A 1 170 ? 25.587 0.251 -37.497 1.00 74.69 170 GLN A O 1
ATOM 1372 N N . GLU A 1 171 ? 25.942 0.252 -35.285 1.00 83.31 171 GLU A N 1
ATOM 1373 C CA . GLU A 1 171 ? 27.285 -0.333 -35.364 1.00 83.31 171 GLU A CA 1
ATOM 1374 C C . GLU A 1 171 ? 27.239 -1.793 -35.831 1.00 83.31 171 GLU A C 1
ATOM 1376 O O . GLU A 1 171 ? 28.045 -2.200 -36.673 1.00 83.31 171 GLU A O 1
ATOM 1381 N N . GLU A 1 172 ? 26.256 -2.569 -35.375 1.00 84.81 172 GLU A N 1
ATOM 1382 C CA . GLU A 1 172 ? 26.031 -3.934 -35.847 1.00 84.81 172 GLU A CA 1
ATOM 1383 C C . GLU A 1 172 ? 25.660 -3.955 -37.335 1.00 84.81 172 GLU A C 1
ATOM 1385 O O . GLU A 1 172 ? 26.237 -4.720 -38.116 1.00 84.81 172 GLU A O 1
ATOM 1390 N N . TRP A 1 173 ? 24.772 -3.057 -37.764 1.00 81.31 173 TRP A N 1
ATOM 1391 C CA . TRP A 1 173 ? 24.409 -2.912 -39.169 1.00 81.31 173 TRP A CA 1
ATOM 1392 C C . TRP A 1 173 ? 25.602 -2.492 -40.031 1.00 81.31 173 TRP A C 1
ATOM 1394 O O . TRP A 1 173 ? 25.823 -3.081 -41.090 1.00 81.31 173 TRP A O 1
ATOM 1404 N N . LYS A 1 174 ? 26.433 -1.548 -39.569 1.00 77.50 174 LYS A N 1
ATOM 1405 C CA . LYS A 1 174 ? 27.682 -1.161 -40.249 1.00 77.50 174 LYS A CA 1
ATOM 1406 C C . LYS A 1 174 ? 28.645 -2.340 -40.364 1.00 77.50 174 LYS A C 1
ATOM 1408 O O . LYS A 1 174 ? 29.202 -2.562 -41.436 1.00 77.50 174 LYS A O 1
ATOM 1413 N N . LYS A 1 175 ? 28.831 -3.121 -39.297 1.00 81.94 175 LYS A N 1
ATOM 1414 C CA . LYS A 1 175 ? 29.700 -4.307 -39.309 1.00 81.94 175 LYS A CA 1
ATOM 1415 C C . LYS A 1 175 ? 29.196 -5.354 -40.301 1.00 81.94 175 LYS A C 1
ATOM 1417 O O . LYS A 1 175 ? 29.975 -5.839 -41.119 1.00 81.94 175 LYS A O 1
ATOM 1422 N N . LYS A 1 176 ? 27.890 -5.634 -40.292 1.00 83.06 176 LYS A N 1
ATOM 1423 C CA . LYS A 1 176 ? 27.236 -6.543 -41.241 1.00 83.06 176 LYS A CA 1
ATOM 1424 C C . LYS A 1 176 ? 27.336 -6.035 -42.680 1.00 83.06 176 LYS A C 1
ATOM 1426 O O . LYS A 1 176 ? 27.577 -6.817 -43.592 1.00 83.06 176 LYS A O 1
ATOM 1431 N N . MET A 1 177 ? 27.209 -4.727 -42.898 1.00 75.62 177 MET A N 1
ATOM 1432 C CA . MET A 1 177 ? 27.416 -4.110 -44.209 1.00 75.62 177 MET A CA 1
ATOM 1433 C C . MET A 1 177 ? 28.848 -4.276 -44.712 1.00 75.62 177 MET A C 1
ATOM 1435 O O . MET A 1 177 ? 29.038 -4.614 -45.878 1.00 75.62 177 MET A O 1
ATOM 1439 N N . VAL A 1 178 ? 29.849 -4.046 -43.859 1.00 75.62 178 VAL A N 1
ATOM 1440 C CA . VAL A 1 178 ? 31.258 -4.247 -44.220 1.00 75.62 178 VAL A CA 1
ATOM 1441 C C . VAL A 1 178 ? 31.521 -5.717 -44.539 1.00 75.62 178 VAL A C 1
ATOM 1443 O O . VAL A 1 178 ? 32.229 -5.996 -45.493 1.00 75.62 178 VAL A O 1
ATOM 1446 N N . GLU A 1 179 ? 30.912 -6.662 -43.828 1.00 73.19 179 GLU A N 1
ATOM 1447 C CA . GLU A 1 179 ? 31.038 -8.092 -44.136 1.00 73.19 179 GLU A CA 1
ATOM 1448 C C . GLU A 1 179 ? 30.382 -8.475 -45.476 1.00 73.19 179 GLU A C 1
ATOM 1450 O O . GLU A 1 179 ? 30.977 -9.203 -46.271 1.00 73.19 179 GLU A O 1
ATOM 1455 N N . ILE A 1 180 ? 29.191 -7.937 -45.767 1.00 73.38 180 ILE A N 1
ATOM 1456 C CA . ILE A 1 180 ? 28.471 -8.162 -47.032 1.00 73.38 180 ILE A CA 1
ATOM 1457 C C . ILE A 1 180 ? 29.221 -7.539 -48.219 1.00 73.38 180 ILE A C 1
ATOM 1459 O O . ILE A 1 180 ? 29.297 -8.141 -49.289 1.00 73.38 180 ILE A O 1
ATOM 1463 N N . TYR A 1 181 ? 29.762 -6.330 -48.050 1.00 68.00 181 TYR A N 1
ATOM 1464 C CA . TYR A 1 181 ? 30.409 -5.576 -49.125 1.00 68.00 181 TYR A CA 1
ATOM 1465 C C . TYR A 1 181 ? 31.905 -5.893 -49.279 1.00 68.00 181 TYR A C 1
ATOM 1467 O O . TYR A 1 181 ? 32.472 -5.734 -50.360 1.00 68.00 181 TYR A O 1
ATOM 1475 N N . TYR A 1 182 ? 32.544 -6.360 -48.207 1.00 64.06 182 TYR A N 1
ATOM 1476 C CA . TYR A 1 182 ? 33.969 -6.664 -4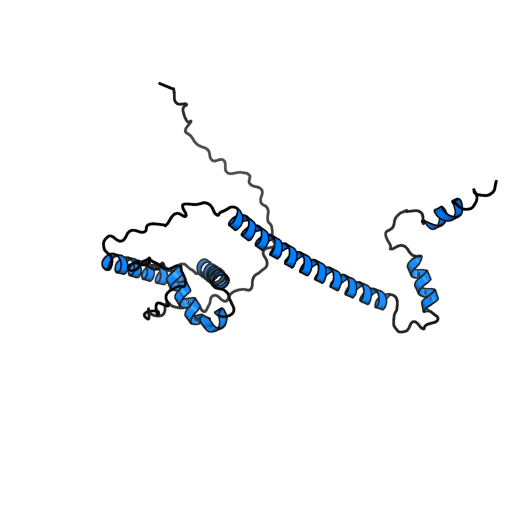8.122 1.00 64.06 182 TYR A CA 1
ATOM 1477 C C . TYR A 1 182 ? 34.235 -8.071 -47.583 1.00 64.06 182 TYR A C 1
ATOM 1479 O O . TYR A 1 182 ? 34.795 -8.244 -46.498 1.00 64.06 182 TYR A O 1
ATOM 1487 N N . PRO A 1 183 ? 33.869 -9.114 -48.339 1.00 63.47 183 PRO A N 1
ATOM 1488 C CA . PRO A 1 183 ? 34.078 -10.471 -47.878 1.00 63.47 183 PRO A CA 1
ATOM 1489 C C . PRO A 1 183 ? 35.585 -10.801 -47.782 1.00 63.47 183 PRO A C 1
ATOM 1491 O O . PRO A 1 183 ? 36.379 -10.304 -48.586 1.00 63.47 183 PRO A O 1
ATOM 1494 N N . PRO A 1 184 ? 36.008 -11.683 -46.854 1.00 61.16 184 PRO A N 1
ATOM 1495 C CA . PRO A 1 184 ? 37.422 -11.956 -46.546 1.00 61.16 184 PRO A CA 1
ATOM 1496 C C . PRO A 1 184 ? 38.275 -12.467 -47.717 1.00 61.16 184 PRO A C 1
ATOM 1498 O O . PRO A 1 184 ? 39.503 -12.438 -47.651 1.00 61.16 184 PRO A O 1
ATOM 1501 N N . TRP A 1 185 ? 37.642 -12.942 -48.793 1.00 59.66 185 TRP A N 1
ATOM 1502 C CA . TRP A 1 185 ? 38.327 -13.385 -50.009 1.00 59.66 185 TRP A CA 1
ATOM 1503 C C . TRP A 1 185 ? 38.765 -12.220 -50.916 1.00 59.66 185 TRP A C 1
ATOM 1505 O O . TRP A 1 185 ? 39.579 -12.416 -51.822 1.00 59.66 185 TRP A O 1
ATOM 1515 N N . ALA A 1 186 ? 38.274 -11.000 -50.675 1.00 58.66 186 ALA A N 1
ATOM 1516 C CA . ALA A 1 186 ? 38.644 -9.813 -51.431 1.00 58.66 186 ALA A CA 1
ATOM 1517 C C . ALA A 1 186 ? 40.088 -9.391 -51.100 1.00 58.66 186 ALA A C 1
ATOM 1519 O O . ALA A 1 186 ? 40.383 -8.773 -50.079 1.00 58.66 186 ALA A O 1
ATOM 1520 N N . THR A 1 187 ? 41.035 -9.719 -51.979 1.00 58.31 187 THR A N 1
ATOM 1521 C CA . THR A 1 187 ? 42.456 -9.384 -51.796 1.00 58.31 187 THR A CA 1
ATOM 1522 C C . THR A 1 187 ? 42.683 -7.864 -51.863 1.00 58.31 187 THR A C 1
ATOM 1524 O O . THR A 1 187 ? 41.954 -7.159 -52.565 1.00 58.31 187 THR A O 1
ATOM 1527 N N . ARG A 1 188 ? 43.752 -7.347 -51.229 1.00 54.47 188 ARG A N 1
ATOM 1528 C CA . ARG A 1 188 ? 44.113 -5.905 -51.128 1.00 54.47 188 ARG A CA 1
ATOM 1529 C C . ARG A 1 188 ? 44.107 -5.121 -52.456 1.00 54.47 188 ARG A C 1
ATOM 1531 O O . ARG A 1 188 ? 43.944 -3.908 -52.443 1.00 54.47 188 ARG A O 1
ATOM 1538 N N . ARG A 1 189 ? 44.247 -5.809 -53.597 1.00 49.97 189 ARG A N 1
ATOM 1539 C CA . ARG A 1 189 ? 44.207 -5.245 -54.961 1.00 49.97 189 ARG A CA 1
ATOM 1540 C C . ARG A 1 189 ? 42.782 -5.090 -55.531 1.00 49.97 189 ARG A C 1
ATOM 1542 O O . ARG A 1 189 ? 42.549 -4.185 -56.321 1.00 49.97 189 ARG A O 1
ATOM 1549 N N . SER A 1 190 ? 41.832 -5.925 -55.098 1.00 54.62 190 SER A N 1
ATOM 1550 C CA . SER A 1 190 ? 40.398 -5.835 -55.439 1.00 54.62 190 SER A CA 1
ATOM 1551 C C . SER A 1 190 ? 39.659 -4.780 -54.605 1.00 54.62 190 SER A C 1
ATOM 1553 O O . SER A 1 190 ? 38.613 -4.275 -55.014 1.00 54.62 190 SER A O 1
ATOM 1555 N N . LEU A 1 191 ? 40.248 -4.389 -53.465 1.00 52.09 191 LEU A N 1
ATOM 1556 C CA . LEU A 1 191 ? 39.661 -3.433 -52.534 1.00 52.09 191 LEU A CA 1
ATOM 1557 C C . LEU A 1 191 ? 39.428 -2.050 -53.195 1.00 52.09 191 LEU A C 1
ATOM 1559 O O . LEU A 1 191 ? 38.334 -1.496 -53.238 1.00 52.09 191 LEU A O 1
ATOM 1563 N N . THR A 1 192 ? 40.445 -1.500 -53.848 1.00 53.88 192 THR A N 1
ATOM 1564 C CA . THR A 1 192 ? 40.338 -0.170 -54.473 1.00 53.88 192 THR A CA 1
ATOM 1565 C C . THR A 1 192 ? 39.349 -0.125 -55.650 1.00 53.88 192 THR A C 1
ATOM 1567 O O . THR A 1 192 ? 38.816 0.937 -55.966 1.00 53.88 192 THR A O 1
ATOM 1570 N N . GLN A 1 193 ? 39.087 -1.266 -56.295 1.00 52.00 193 GLN A N 1
ATOM 1571 C CA . GLN A 1 193 ? 38.202 -1.370 -57.458 1.00 52.00 193 GLN A CA 1
ATOM 1572 C C . GLN A 1 193 ? 36.738 -1.612 -57.057 1.00 52.00 193 GLN A C 1
ATOM 1574 O O . GLN A 1 193 ? 35.834 -1.087 -57.704 1.00 52.00 193 GLN A O 1
ATOM 1579 N N . PHE A 1 194 ? 36.502 -2.336 -55.957 1.00 50.56 194 PHE A N 1
ATOM 1580 C CA . PHE A 1 194 ? 35.162 -2.593 -55.427 1.00 50.56 194 PHE A CA 1
ATOM 1581 C C . PHE A 1 194 ? 34.603 -1.368 -54.686 1.00 50.56 194 PHE A C 1
ATOM 1583 O O . PHE A 1 194 ? 33.474 -0.969 -54.949 1.00 50.56 194 PHE A O 1
ATOM 1590 N N . ALA A 1 195 ? 35.387 -0.671 -53.856 1.00 54.16 195 ALA A N 1
ATOM 1591 C CA . ALA A 1 195 ? 34.922 0.536 -53.154 1.00 54.16 195 ALA A CA 1
ATOM 1592 C C . ALA A 1 195 ? 34.464 1.665 -54.105 1.00 54.16 195 ALA A C 1
ATOM 1594 O O . ALA A 1 195 ? 33.465 2.329 -53.837 1.00 54.16 195 ALA A O 1
ATOM 1595 N N . ARG A 1 196 ? 35.124 1.834 -55.264 1.00 53.16 196 ARG A N 1
ATOM 1596 C CA . ARG A 1 196 ? 34.694 2.798 -56.297 1.00 53.16 196 ARG A CA 1
ATOM 1597 C C . ARG A 1 196 ? 33.356 2.436 -56.945 1.00 53.16 196 ARG A C 1
ATOM 1599 O O . ARG A 1 196 ? 32.668 3.334 -57.400 1.00 53.16 196 ARG A O 1
ATOM 1606 N N . ARG A 1 197 ? 32.970 1.155 -56.981 1.00 49.34 197 ARG A N 1
ATOM 1607 C CA . ARG A 1 197 ? 31.735 0.696 -57.639 1.00 49.34 197 ARG A CA 1
ATOM 1608 C C . ARG A 1 197 ? 30.492 0.793 -56.742 1.00 49.34 197 ARG A C 1
ATOM 1610 O O . ARG A 1 197 ? 29.416 1.037 -57.270 1.00 49.34 197 ARG A O 1
ATOM 1617 N N . ALA A 1 198 ? 30.631 0.698 -55.415 1.00 52.19 198 ALA A N 1
ATOM 1618 C CA . ALA A 1 198 ? 29.534 0.984 -54.470 1.00 52.19 198 ALA A CA 1
ATOM 1619 C C . ALA A 1 198 ? 29.164 2.459 -54.457 1.00 52.19 198 ALA A C 1
ATOM 1621 O O . ALA A 1 198 ? 27.991 2.804 -54.454 1.00 52.19 198 ALA A O 1
ATOM 1622 N N . MET A 1 199 ? 30.177 3.324 -54.447 1.00 47.03 199 MET A N 1
ATOM 1623 C CA . MET A 1 199 ? 30.001 4.773 -54.342 1.00 47.03 199 MET A CA 1
ATOM 1624 C C . MET A 1 199 ? 29.402 5.390 -55.622 1.00 47.03 199 MET A C 1
ATOM 1626 O O . MET A 1 199 ? 29.077 6.572 -55.628 1.00 47.03 199 MET A O 1
ATOM 1630 N N . SER A 1 200 ? 29.259 4.605 -56.699 1.00 51.75 200 SER A N 1
ATOM 1631 C CA . SER A 1 200 ? 28.703 5.026 -57.995 1.00 51.75 200 SER A CA 1
ATOM 1632 C C . SER A 1 200 ? 27.350 4.391 -58.335 1.00 51.75 200 SER A C 1
ATOM 1634 O O . SER A 1 200 ? 26.783 4.719 -59.373 1.00 51.75 200 SER A O 1
ATOM 1636 N N . CYS A 1 201 ? 26.816 3.502 -57.494 1.00 49.38 201 CYS A N 1
ATOM 1637 C CA . CYS A 1 201 ? 25.492 2.916 -57.697 1.00 49.38 201 CYS A CA 1
ATOM 1638 C C . CYS A 1 201 ? 24.515 3.502 -56.669 1.00 49.38 201 CYS A C 1
ATOM 1640 O O . CYS A 1 201 ? 24.672 3.231 -55.477 1.00 49.38 201 CYS A O 1
ATOM 1642 N N . PRO A 1 202 ? 23.500 4.279 -57.085 1.00 50.75 202 PRO A N 1
ATOM 1643 C CA . PRO A 1 202 ? 22.457 4.695 -56.163 1.00 50.75 202 PRO A CA 1
ATOM 1644 C C . PRO A 1 202 ? 21.621 3.466 -55.761 1.00 50.75 202 PRO A C 1
ATOM 1646 O O . PRO A 1 202 ? 21.500 2.518 -56.548 1.00 50.75 202 PRO A O 1
ATOM 1649 N N . PRO A 1 203 ? 21.049 3.435 -54.544 1.00 48.00 203 PRO A N 1
ATOM 1650 C CA . PRO A 1 203 ? 20.222 2.318 -54.111 1.00 48.00 203 PRO A CA 1
ATOM 1651 C C . PRO A 1 203 ? 19.003 2.151 -55.038 1.00 48.00 203 PRO A C 1
ATOM 1653 O O . PRO A 1 203 ? 18.472 3.145 -55.549 1.00 48.00 203 PRO A O 1
ATOM 1656 N N . PRO A 1 204 ? 18.540 0.909 -55.264 1.00 43.47 204 PRO A N 1
ATOM 1657 C CA . PRO A 1 204 ? 17.412 0.638 -56.147 1.00 43.47 204 PRO A CA 1
ATOM 1658 C C . PRO A 1 204 ? 16.145 1.297 -55.583 1.00 43.47 204 PRO A C 1
ATOM 1660 O O . PRO A 1 204 ? 15.620 0.871 -54.558 1.00 43.47 204 PRO A O 1
ATOM 1663 N N . GLY A 1 205 ? 15.695 2.372 -56.241 1.00 52.66 205 GLY A N 1
ATOM 1664 C CA . GLY A 1 205 ? 14.546 3.192 -55.832 1.00 52.66 205 GLY A CA 1
ATOM 1665 C C . GLY A 1 205 ? 14.763 4.709 -55.912 1.00 52.66 205 GLY A C 1
ATOM 1666 O O . GLY A 1 205 ? 13.795 5.459 -55.820 1.00 52.66 205 GLY A O 1
ATOM 1667 N N . ALA A 1 206 ? 15.995 5.186 -56.122 1.00 50.03 206 ALA A N 1
ATOM 1668 C CA . ALA A 1 206 ? 16.264 6.612 -56.317 1.00 50.03 206 ALA A CA 1
ATOM 1669 C C . ALA A 1 206 ? 15.832 7.071 -57.725 1.00 50.03 206 ALA A C 1
ATOM 1671 O O . ALA A 1 206 ? 16.611 7.054 -58.677 1.00 50.03 206 ALA A O 1
ATOM 1672 N N . ILE A 1 207 ? 14.564 7.460 -57.867 1.00 48.50 207 ILE A N 1
ATOM 1673 C CA . ILE A 1 207 ? 14.072 8.197 -59.033 1.00 48.50 207 ILE A CA 1
ATOM 1674 C C . ILE A 1 207 ? 14.678 9.604 -58.986 1.00 48.50 207 ILE A C 1
ATOM 1676 O O . ILE A 1 207 ? 14.380 10.375 -58.079 1.00 48.50 207 ILE A O 1
ATOM 1680 N N . GLY A 1 208 ? 15.511 9.915 -59.981 1.00 52.84 208 GLY A N 1
ATOM 1681 C CA . GLY A 1 208 ? 15.712 11.265 -60.510 1.00 52.84 208 GLY A CA 1
ATOM 1682 C C . GLY A 1 208 ? 16.127 12.346 -59.514 1.00 52.84 208 GLY A C 1
ATOM 1683 O O . GLY A 1 208 ? 15.368 13.275 -59.263 1.00 52.84 208 GLY A O 1
ATOM 1684 N N . VAL A 1 209 ? 17.367 12.298 -59.041 1.00 47.00 209 VAL A N 1
ATOM 1685 C CA . VAL A 1 209 ? 18.090 13.528 -58.700 1.00 47.00 209 VAL A CA 1
ATOM 1686 C C . VAL A 1 209 ? 19.415 13.482 -59.432 1.00 47.00 209 VAL A C 1
ATOM 1688 O O . VAL A 1 209 ? 20.189 12.537 -59.276 1.00 47.00 209 VAL A O 1
ATOM 1691 N N . GLU A 1 210 ? 19.596 14.466 -60.305 1.00 49.75 210 GLU A N 1
ATOM 1692 C CA . GLU A 1 210 ? 20.786 14.669 -61.117 1.00 49.75 210 GLU A CA 1
ATOM 1693 C C . GLU A 1 210 ? 22.045 14.577 -60.232 1.00 49.75 210 GLU A C 1
ATOM 1695 O O . GLU A 1 210 ? 22.082 15.184 -59.154 1.00 49.75 210 GLU A O 1
ATOM 1700 N N . PRO A 1 211 ? 23.061 13.784 -60.607 1.00 52.88 211 PRO A N 1
ATOM 1701 C CA . PRO A 1 211 ? 24.249 13.638 -59.787 1.00 52.88 211 PRO A CA 1
ATOM 1702 C C . PRO A 1 211 ? 24.994 14.976 -59.683 1.00 52.88 211 PRO A C 1
ATOM 1704 O O . PRO A 1 211 ? 25.402 15.569 -60.677 1.00 52.88 211 PRO A O 1
ATOM 1707 N N . TYR A 1 212 ? 25.233 15.397 -58.439 1.00 45.69 212 TYR A N 1
ATOM 1708 C CA . TYR A 1 212 ? 25.950 16.609 -58.008 1.00 45.69 212 TYR A CA 1
ATOM 1709 C C . TYR A 1 212 ? 27.345 16.814 -58.646 1.00 45.69 212 TYR A C 1
ATOM 1711 O O . TYR A 1 212 ? 27.952 17.869 -58.489 1.00 45.69 212 TYR A O 1
ATOM 1719 N N . SER A 1 213 ? 27.866 15.836 -59.392 1.00 50.41 213 SER A N 1
ATOM 1720 C CA . SER A 1 213 ? 29.121 15.951 -60.134 1.00 50.41 213 SER A CA 1
ATOM 1721 C C . SER A 1 213 ? 29.041 16.864 -61.364 1.00 50.41 213 SER A C 1
ATOM 1723 O O . SER A 1 213 ? 30.046 17.485 -61.684 1.00 50.41 213 SER A O 1
ATOM 1725 N N . GLU A 1 214 ? 27.883 17.024 -62.019 1.00 48.53 214 GLU A N 1
ATOM 1726 C CA . GLU A 1 214 ? 27.765 17.939 -63.179 1.00 48.53 214 GLU A CA 1
ATOM 1727 C C . GLU A 1 214 ? 27.620 19.422 -62.782 1.00 48.53 214 GLU A C 1
ATOM 1729 O O . GLU A 1 214 ? 27.809 20.325 -63.600 1.00 48.53 214 GLU A O 1
ATOM 1734 N N . LEU A 1 215 ? 27.362 19.697 -61.501 1.00 47.28 215 LEU A N 1
ATOM 1735 C CA . LEU A 1 215 ? 27.225 21.054 -60.964 1.00 47.28 215 LEU A CA 1
ATOM 1736 C C . LEU A 1 215 ? 28.578 21.719 -60.661 1.00 47.28 215 LEU A C 1
ATOM 1738 O O . LEU A 1 215 ? 28.659 22.945 -60.598 1.00 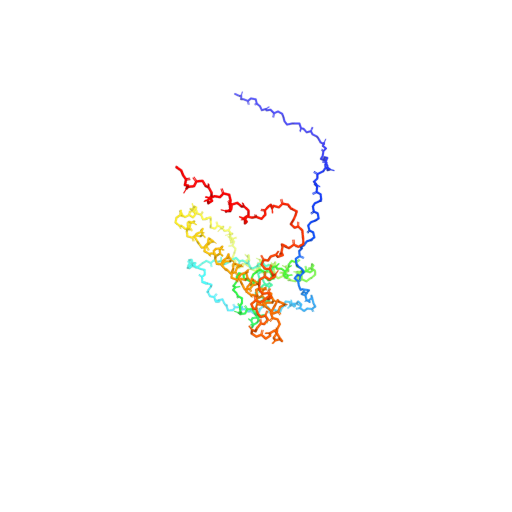47.28 215 LEU A O 1
ATOM 1742 N N . VAL A 1 216 ? 29.652 20.936 -60.521 1.00 49.41 216 VAL A N 1
ATOM 1743 C CA . VAL A 1 216 ? 30.996 21.461 -60.221 1.00 49.41 216 VAL A CA 1
ATOM 1744 C C . VAL A 1 216 ? 31.778 21.783 -61.501 1.00 49.41 216 VAL A C 1
ATOM 1746 O O . VAL A 1 216 ? 32.524 22.761 -61.528 1.00 49.41 216 VAL A O 1
ATOM 1749 N N . ASP A 1 217 ? 31.519 21.079 -62.606 1.00 44.50 217 ASP A N 1
ATOM 1750 C CA . ASP A 1 217 ? 32.187 21.342 -63.891 1.00 44.50 217 ASP A CA 1
ATOM 1751 C C . ASP A 1 217 ? 31.610 22.554 -64.651 1.00 44.50 217 ASP A C 1
ATOM 1753 O O . ASP A 1 217 ? 32.274 23.119 -65.521 1.00 44.50 217 ASP A O 1
ATOM 1757 N N . ARG A 1 218 ? 30.420 23.053 -64.274 1.00 48.34 218 ARG A N 1
ATOM 1758 C CA . ARG A 1 218 ? 29.898 24.351 -64.759 1.00 48.34 218 ARG A CA 1
ATOM 1759 C C . ARG A 1 218 ? 30.419 25.562 -63.977 1.00 48.34 218 ARG A C 1
ATOM 1761 O O . ARG A 1 218 ? 30.174 26.687 -64.404 1.00 48.34 218 ARG A O 1
ATOM 1768 N N . ALA A 1 219 ? 31.143 25.360 -62.875 1.00 48.75 219 ALA A N 1
ATOM 1769 C CA . ALA A 1 219 ? 31.626 26.445 -62.018 1.00 48.75 219 ALA A CA 1
ATOM 1770 C C . ALA A 1 219 ? 33.085 26.870 -62.288 1.00 48.75 219 ALA A C 1
ATOM 1772 O O . ALA A 1 219 ? 33.536 27.855 -61.711 1.00 48.75 219 ALA A O 1
ATOM 1773 N N . ILE A 1 220 ? 33.823 26.173 -63.165 1.00 47.00 220 ILE A N 1
ATOM 1774 C CA . ILE A 1 220 ? 35.261 26.436 -63.396 1.00 47.00 220 ILE A CA 1
ATOM 1775 C C . ILE A 1 220 ? 35.543 27.165 -64.732 1.00 47.00 220 ILE A C 1
ATOM 1777 O O . ILE A 1 220 ? 36.644 27.659 -64.943 1.00 47.00 220 ILE A O 1
ATOM 1781 N N . VAL A 1 221 ? 34.553 27.352 -65.618 1.00 49.56 221 VAL A N 1
ATOM 1782 C CA . VAL A 1 221 ? 34.760 28.016 -66.934 1.00 49.56 221 VAL A CA 1
ATOM 1783 C C . VAL A 1 221 ? 34.358 29.507 -66.953 1.00 49.56 221 VAL A C 1
ATOM 1785 O O . VAL A 1 221 ? 34.404 30.146 -67.998 1.00 49.56 221 VAL A O 1
ATOM 1788 N N . THR A 1 222 ? 34.011 30.127 -65.818 1.00 49.91 222 THR A N 1
ATOM 1789 C CA . THR A 1 222 ? 33.637 31.565 -65.779 1.00 49.91 222 THR A CA 1
ATOM 1790 C C . THR A 1 222 ? 34.601 32.468 -65.013 1.00 49.91 222 THR A C 1
ATOM 1792 O O . THR A 1 222 ? 34.252 33.606 -64.714 1.00 49.91 222 THR A O 1
ATOM 1795 N N . THR A 1 223 ? 35.817 32.013 -64.714 1.00 52.69 223 THR A N 1
ATOM 1796 C CA . THR A 1 223 ? 36.857 32.862 -64.106 1.00 52.69 223 THR A CA 1
ATOM 1797 C C . THR A 1 223 ? 38.109 32.913 -64.974 1.00 52.69 223 THR A C 1
ATOM 1799 O O . THR A 1 223 ? 39.196 32.590 -64.511 1.00 52.69 223 THR A O 1
ATOM 1802 N N . ASP A 1 224 ? 37.950 33.288 -66.240 1.00 47.12 224 ASP A N 1
ATOM 1803 C CA . ASP A 1 224 ? 39.018 33.958 -66.986 1.00 47.12 224 ASP A CA 1
ATOM 1804 C C . ASP A 1 224 ? 38.404 34.816 -68.103 1.00 47.12 224 ASP A C 1
ATOM 1806 O O . ASP A 1 224 ? 38.225 34.370 -69.239 1.00 47.12 224 ASP A O 1
ATOM 1810 N N . ARG A 1 225 ? 37.975 36.030 -67.738 1.00 41.44 225 ARG A N 1
ATOM 1811 C CA . ARG A 1 225 ? 38.015 37.210 -68.608 1.00 41.44 225 ARG A CA 1
ATOM 1812 C C . ARG A 1 225 ? 37.895 38.498 -67.806 1.00 41.44 225 ARG A C 1
ATOM 1814 O O . ARG A 1 225 ? 37.034 38.540 -66.901 1.00 41.44 225 ARG A O 1
#